Protein AF-A0AA36IE72-F1 (afdb_monomer_lite)

Organism: NCBI:txid2562239

Sequence (367 aa):
VCWGNSPAPHDVALADIAALVLSAKPRFISFEACNPGHAHEHEVWKTVKVPADKVLMPGVLDTTTAHVEHHRLVTQRLQAYAMSGDCVMACTDCGFADPKLKDVAYSKMASMAKGAAALAAEPYAVARCKDMALDVALSAASPGEPSTMVLGRLANLREPMIPGSYGYTMNYTTALGKGSALQRRSNVAIFVPLDGPYEFAYGSKGQHKVTLRAGGLIVVPAGVNHSYKSTQENQSRILAILPGRPSGTGDEPEVPFKEATAEDGKGYVLAHDSSCRYLMSSCDGSLEFSWLRLARGKIQELPSSETVAVVLKGVVCCGERLGPLDVVKQPAFLSAAQDSLVLLIKSSLPHDMDFNFDQVQCEKLPA

Secondary structure (DSSP, 8-state):
----SS--S-PPPHHHHHHHHHHSS-SEEEE--SSTTTTTGGGGGGTS---TT-EEEEB-S-SS--PPPPHHHHHHHHHHHHTT-S-B--B-SS----GGGHHHHHHHHHHHHHHHHHHHTS--EEEEGGG------EETTEEEEEEEEEES--SSS---SB-S-SSEEEEEEEEES-BPPSB--SS-EEEEE-SS-EEEEESTTS-EEEEEPTT-EEEE-TT--EEEEESSSSEEEEEEEEES----SS-----------TT----EEE---SSEEEEEE-SS-EEEEEEEEE-TT-EEE--TTTEEEEEEES-EESSSEE-TTEEEES-SEEEESSSEEEEEEEE-PPTT-----SS-EEEEEE-

pLDDT: mean 77.08, std 16.52, range [29.47, 96.0]

Structure (mmCIF, N/CA/C/O backbone):
data_AF-A0AA36IE72-F1
#
_entry.id   AF-A0AA36IE72-F1
#
loop_
_atom_site.group_PDB
_atom_site.id
_atom_site.type_symbol
_atom_site.label_atom_id
_atom_site.label_alt_id
_atom_site.label_comp_id
_atom_site.label_asym_id
_atom_site.label_entity_id
_atom_site.label_seq_id
_atom_site.pdbx_PDB_ins_code
_atom_site.Cartn_x
_atom_site.Cartn_y
_atom_site.Cartn_z
_atom_site.occupancy
_atom_site.B_iso_or_equiv
_atom_site.auth_seq_id
_atom_site.auth_comp_id
_atom_site.auth_asym_id
_atom_site.auth_atom_id
_atom_site.pdbx_PDB_model_num
ATOM 1 N N . VAL A 1 1 ? 14.260 -2.076 -30.200 1.00 90.62 1 VAL A N 1
ATOM 2 C CA . VAL A 1 1 ? 13.777 -1.234 -31.309 1.00 90.62 1 VAL A CA 1
ATOM 3 C C . VAL A 1 1 ? 14.049 0.197 -30.920 1.00 90.62 1 VAL A C 1
ATOM 5 O O . VAL A 1 1 ? 13.574 0.622 -29.886 1.00 90.62 1 VAL A O 1
ATOM 8 N N . CYS A 1 2 ? 14.879 0.891 -31.674 1.00 89.19 2 CYS A N 1
ATOM 9 C CA . CYS A 1 2 ? 15.159 2.306 -31.455 1.00 89.19 2 CYS A CA 1
ATOM 10 C C . CYS A 1 2 ? 15.299 2.957 -32.825 1.00 89.19 2 CYS A C 1
ATOM 12 O O . CYS A 1 2 ? 15.504 2.242 -33.818 1.00 89.19 2 CYS A O 1
ATOM 14 N N . TRP A 1 3 ? 15.213 4.276 -32.870 1.00 88.38 3 TRP A N 1
ATOM 15 C CA . TRP A 1 3 ? 15.292 5.056 -34.103 1.00 88.38 3 TRP A CA 1
ATOM 16 C C . TRP A 1 3 ? 16.627 5.798 -34.249 1.00 88.38 3 TRP A C 1
ATOM 18 O O . TRP A 1 3 ? 16.858 6.542 -35.199 1.00 88.38 3 TRP A O 1
ATOM 28 N N . GLY A 1 4 ? 17.584 5.452 -33.385 1.00 82.19 4 GLY A N 1
ATOM 29 C CA . GLY A 1 4 ? 18.981 5.856 -33.480 1.00 82.19 4 GLY A CA 1
ATOM 30 C C . GLY A 1 4 ? 19.340 6.996 -32.532 1.00 82.19 4 GLY A C 1
ATOM 31 O O . GLY A 1 4 ? 18.543 7.454 -31.732 1.00 82.19 4 GLY A O 1
ATOM 32 N N . ASN A 1 5 ? 20.597 7.439 -32.600 1.00 76.12 5 ASN A N 1
ATOM 33 C CA . ASN A 1 5 ? 21.140 8.492 -31.729 1.00 76.12 5 ASN A CA 1
ATOM 34 C C . ASN A 1 5 ? 21.165 9.870 -32.404 1.00 76.12 5 ASN A C 1
ATOM 36 O O . ASN A 1 5 ? 22.043 10.689 -32.135 1.00 76.12 5 ASN A O 1
ATOM 40 N N . SER A 1 6 ? 20.246 10.110 -33.333 1.00 72.31 6 SER A N 1
ATOM 41 C CA . SER A 1 6 ? 20.119 11.384 -34.031 1.00 72.31 6 SER A CA 1
ATOM 42 C C . SER A 1 6 ? 18.662 11.829 -33.963 1.00 72.31 6 SER A C 1
ATOM 44 O O . SER A 1 6 ? 17.797 10.986 -34.180 1.00 72.31 6 SER A O 1
ATOM 46 N N . PRO A 1 7 ? 18.375 13.115 -33.688 1.00 65.19 7 PRO A N 1
ATOM 47 C CA . PRO A 1 7 ? 17.020 13.651 -33.738 1.00 65.19 7 PRO A CA 1
ATOM 48 C C . PRO A 1 7 ? 16.577 13.751 -35.205 1.00 65.19 7 PRO A C 1
ATOM 50 O O . PRO A 1 7 ? 16.634 14.816 -35.822 1.00 65.19 7 PRO A O 1
ATOM 53 N N . ALA A 1 8 ? 16.216 12.614 -35.792 1.00 63.25 8 ALA A N 1
ATOM 54 C CA . ALA A 1 8 ? 15.745 12.501 -37.161 1.00 63.25 8 ALA A CA 1
ATOM 55 C C . ALA A 1 8 ? 14.222 12.282 -37.158 1.00 63.25 8 ALA A C 1
ATOM 57 O O . ALA A 1 8 ? 13.721 11.532 -36.333 1.00 63.25 8 ALA A O 1
ATOM 58 N N . PRO A 1 9 ? 13.458 12.893 -38.077 1.00 62.91 9 PRO A N 1
ATOM 59 C CA . PRO A 1 9 ? 11.992 12.848 -38.070 1.00 62.91 9 PRO A CA 1
ATOM 60 C C . PRO A 1 9 ? 11.431 11.558 -38.700 1.00 62.91 9 PRO A C 1
ATOM 62 O O . PRO A 1 9 ? 10.423 11.599 -39.406 1.00 62.91 9 PRO A O 1
ATOM 65 N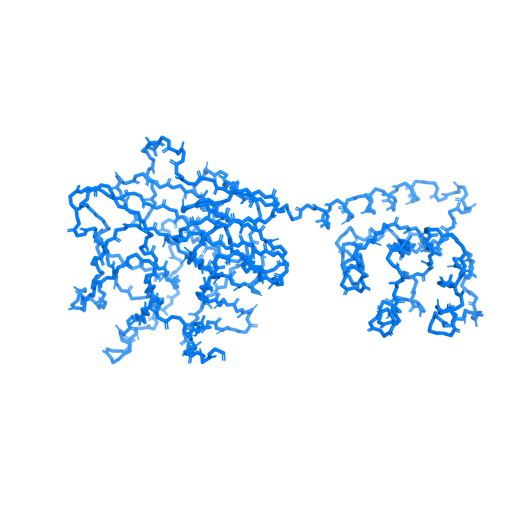 N . HIS A 1 10 ? 12.119 10.426 -38.546 1.00 71.19 10 HIS A N 1
ATOM 66 C CA . HIS A 1 10 ? 11.820 9.182 -39.270 1.00 71.19 10 HIS A CA 1
ATOM 67 C C . HIS A 1 10 ? 11.350 8.053 -38.355 1.00 71.19 10 HIS A C 1
ATOM 69 O O . HIS A 1 10 ? 11.420 6.879 -38.730 1.00 71.19 10 HIS A O 1
ATOM 75 N N . ASP A 1 11 ? 10.870 8.410 -37.170 1.00 84.19 11 ASP A N 1
ATOM 76 C CA . ASP A 1 11 ? 10.454 7.430 -36.192 1.00 84.19 11 ASP A CA 1
ATOM 77 C C . ASP A 1 11 ? 9.119 6.792 -36.592 1.00 84.19 11 ASP A C 1
ATOM 79 O O . ASP A 1 11 ? 8.235 7.424 -37.176 1.00 84.19 11 ASP A O 1
ATOM 83 N N . VAL A 1 12 ? 8.986 5.502 -36.305 1.00 89.25 12 VAL A N 1
ATOM 84 C CA . VAL A 1 12 ? 7.775 4.723 -36.582 1.00 89.25 12 VAL A CA 1
ATOM 85 C C . VAL A 1 12 ? 7.006 4.602 -35.281 1.00 89.25 12 VAL A C 1
ATOM 87 O O . VAL A 1 12 ? 7.589 4.196 -34.282 1.00 89.25 12 VAL A O 1
ATOM 90 N N . ALA A 1 13 ? 5.706 4.891 -35.291 1.00 90.81 13 ALA A N 1
ATOM 91 C CA . ALA A 1 13 ? 4.891 4.742 -34.093 1.00 90.81 13 ALA A CA 1
ATOM 92 C C . ALA A 1 13 ? 4.925 3.290 -33.588 1.00 90.81 13 ALA A C 1
ATOM 94 O O . ALA A 1 13 ? 4.729 2.335 -34.349 1.00 90.81 13 ALA A O 1
ATOM 95 N N . LEU A 1 14 ? 5.129 3.102 -32.286 1.00 92.06 14 LEU A N 1
ATOM 96 C CA . LEU A 1 14 ? 5.173 1.785 -31.654 1.00 92.06 14 LEU A CA 1
ATOM 97 C C . LEU A 1 14 ? 3.862 1.023 -31.845 1.00 92.06 14 LEU A C 1
ATOM 99 O O . LEU A 1 14 ? 3.892 -0.195 -32.006 1.00 92.06 14 LEU A O 1
ATOM 103 N N . ALA A 1 15 ? 2.727 1.728 -31.895 1.00 93.19 15 ALA A N 1
ATOM 104 C CA . ALA A 1 15 ? 1.415 1.148 -32.180 1.00 93.19 15 ALA A CA 1
ATOM 105 C C . ALA A 1 15 ? 1.389 0.341 -33.490 1.00 93.19 15 ALA A C 1
ATOM 107 O O . ALA A 1 15 ? 0.767 -0.721 -33.540 1.00 93.19 15 ALA A O 1
ATOM 108 N N . ASP A 1 16 ? 2.122 0.792 -34.510 1.00 94.00 16 ASP A N 1
ATOM 109 C CA . ASP A 1 16 ? 2.134 0.165 -35.833 1.00 94.00 16 ASP A CA 1
ATOM 110 C C . ASP A 1 16 ? 2.966 -1.125 -35.860 1.00 94.00 16 ASP A C 1
ATOM 112 O O . ASP A 1 16 ? 2.738 -2.009 -36.688 1.00 94.00 16 ASP A O 1
ATOM 116 N N . ILE A 1 17 ? 3.933 -1.260 -34.945 1.00 94.00 17 ILE A N 1
ATOM 117 C CA . ILE A 1 17 ? 4.906 -2.363 -34.947 1.00 94.00 17 ILE A CA 1
ATOM 118 C C . ILE A 1 17 ? 4.824 -3.273 -33.716 1.00 94.00 17 ILE A C 1
ATOM 120 O O . ILE A 1 17 ? 5.406 -4.359 -33.739 1.00 94.00 17 ILE A O 1
ATOM 124 N N . ALA A 1 18 ? 4.099 -2.901 -32.657 1.00 92.50 18 ALA A N 1
ATOM 125 C CA . ALA A 1 18 ? 4.095 -3.617 -31.378 1.00 92.50 18 ALA A CA 1
ATOM 126 C C . ALA A 1 18 ? 3.706 -5.097 -31.523 1.00 92.50 18 ALA A C 1
ATOM 128 O O . ALA A 1 18 ? 4.398 -5.975 -31.007 1.00 92.50 18 ALA A O 1
ATOM 129 N N . ALA A 1 19 ? 2.647 -5.397 -32.282 1.00 91.56 19 ALA A N 1
ATOM 130 C CA . ALA A 1 19 ? 2.206 -6.774 -32.514 1.00 91.56 19 ALA A CA 1
ATOM 131 C C . ALA A 1 19 ? 3.267 -7.609 -33.254 1.00 91.56 19 ALA A C 1
ATOM 133 O O . ALA A 1 19 ? 3.524 -8.761 -32.898 1.00 91.56 19 ALA A O 1
ATOM 134 N N . LEU A 1 20 ? 3.925 -7.010 -34.252 1.00 93.88 20 LEU A N 1
ATOM 135 C CA . LEU A 1 20 ? 5.003 -7.657 -34.994 1.00 93.88 20 LEU A CA 1
ATOM 136 C C . LEU A 1 20 ? 6.209 -7.922 -34.085 1.00 93.88 20 LEU A C 1
ATOM 138 O O . LEU A 1 20 ? 6.740 -9.033 -34.080 1.00 93.88 20 LEU A O 1
ATOM 142 N N . VAL A 1 21 ? 6.606 -6.939 -33.275 1.00 93.62 21 VAL A N 1
ATOM 143 C CA . VAL A 1 21 ? 7.715 -7.064 -32.320 1.00 93.62 21 VAL A CA 1
ATOM 144 C C . VAL A 1 21 ? 7.441 -8.174 -31.301 1.00 93.62 21 VAL A C 1
ATOM 146 O O . VAL A 1 21 ? 8.317 -9.001 -31.050 1.00 93.62 21 VAL A O 1
ATOM 149 N N . LEU A 1 22 ? 6.222 -8.255 -30.759 1.00 92.12 22 LEU A N 1
ATOM 150 C CA . LEU A 1 22 ? 5.839 -9.293 -29.795 1.00 92.12 22 LEU A CA 1
ATOM 151 C C . LEU A 1 22 ? 5.781 -10.704 -30.402 1.00 92.12 22 LEU A C 1
ATOM 153 O O . LEU A 1 22 ? 5.969 -11.680 -29.675 1.00 92.12 22 LEU A O 1
ATOM 157 N N . SER A 1 23 ? 5.564 -10.825 -31.717 1.00 93.81 23 SER A N 1
ATOM 158 C CA . SER A 1 23 ? 5.596 -12.116 -32.424 1.00 93.81 23 SER A CA 1
ATOM 159 C C . SER A 1 23 ? 7.005 -12.715 -32.533 1.00 93.81 23 SER A C 1
ATOM 161 O O . SER A 1 23 ? 7.167 -13.909 -32.803 1.00 93.81 23 SER A O 1
ATOM 163 N N . ALA A 1 24 ? 8.042 -11.904 -32.307 1.00 94.38 24 ALA A N 1
ATOM 164 C CA . ALA A 1 24 ? 9.417 -12.359 -32.372 1.00 94.38 24 ALA A CA 1
ATOM 165 C C . ALA A 1 24 ? 9.755 -13.313 -31.210 1.00 94.38 24 ALA A C 1
ATOM 167 O O . ALA A 1 24 ? 9.224 -13.239 -30.101 1.00 94.38 24 ALA A O 1
ATOM 168 N N . LYS A 1 25 ? 10.709 -14.218 -31.450 1.00 95.69 25 LYS A N 1
ATOM 169 C CA . LYS A 1 25 ? 11.179 -15.197 -30.453 1.00 95.69 25 LYS A CA 1
ATOM 170 C C . LYS A 1 25 ? 11.839 -14.615 -29.183 1.00 95.69 25 LYS A C 1
ATOM 172 O O . LYS A 1 25 ? 11.729 -15.281 -28.157 1.00 95.69 25 LYS A O 1
ATOM 177 N N . PRO A 1 26 ? 12.526 -13.451 -29.178 1.00 94.12 26 PRO A N 1
ATOM 178 C CA . PRO A 1 26 ? 13.205 -12.947 -27.983 1.00 94.12 26 PRO A CA 1
ATOM 179 C C . PRO A 1 26 ? 12.277 -12.783 -26.778 1.00 94.12 26 PRO A C 1
ATOM 181 O O . PRO A 1 26 ? 11.137 -12.348 -26.917 1.00 94.12 26 PRO A O 1
ATOM 184 N N . ARG A 1 27 ? 12.785 -13.115 -25.588 1.00 90.88 27 ARG A N 1
ATOM 185 C CA . ARG A 1 27 ? 12.092 -12.879 -24.313 1.00 90.88 27 ARG A CA 1
ATOM 186 C C . ARG A 1 27 ? 12.114 -11.404 -23.920 1.00 90.88 27 ARG A C 1
ATOM 188 O O . ARG A 1 27 ? 11.119 -10.882 -23.446 1.00 90.88 27 ARG A O 1
ATOM 195 N N . PHE A 1 28 ? 13.248 -10.742 -24.112 1.00 93.81 28 PHE A N 1
ATOM 196 C CA . PHE A 1 28 ? 13.461 -9.363 -23.692 1.00 93.81 28 PHE A CA 1
ATOM 197 C C . PHE A 1 28 ? 13.268 -8.421 -24.875 1.00 93.81 28 PHE A C 1
ATOM 199 O O . PHE A 1 28 ? 13.971 -8.538 -25.881 1.00 93.81 28 PHE A O 1
ATOM 206 N N . ILE A 1 29 ? 12.309 -7.507 -24.756 1.00 93.06 29 ILE A N 1
ATOM 207 C CA . ILE A 1 29 ? 11.930 -6.570 -25.811 1.00 93.06 29 ILE A CA 1
ATOM 208 C C . ILE A 1 29 ? 12.335 -5.166 -25.376 1.00 93.06 29 ILE A C 1
ATOM 210 O O . ILE A 1 29 ? 11.592 -4.493 -24.671 1.00 93.06 29 ILE A O 1
ATOM 214 N N . SER A 1 30 ? 13.530 -4.738 -25.784 1.00 93.88 30 SER A N 1
ATOM 215 C CA . SER A 1 30 ? 13.985 -3.354 -25.601 1.00 93.88 30 SER A CA 1
ATOM 216 C C . SER A 1 30 ? 13.364 -2.451 -26.652 1.00 93.88 30 SER A C 1
ATOM 218 O O . SER A 1 30 ? 13.352 -2.811 -27.835 1.00 93.88 30 SER A O 1
ATOM 220 N N . PHE A 1 31 ? 12.846 -1.299 -26.234 1.00 93.38 31 PHE A N 1
ATOM 221 C CA . PHE A 1 31 ? 12.310 -0.290 -27.137 1.00 93.38 31 PHE A CA 1
ATOM 222 C C . PHE A 1 31 ? 12.479 1.124 -26.585 1.00 93.38 31 PHE A C 1
ATOM 224 O O . PHE A 1 31 ? 12.479 1.331 -25.376 1.00 93.38 31 PHE A O 1
ATOM 231 N N . GLU A 1 32 ? 12.627 2.077 -27.490 1.00 92.81 32 GLU A N 1
ATOM 232 C CA . GLU A 1 32 ? 12.735 3.498 -27.189 1.00 92.81 32 GLU A CA 1
ATOM 233 C C . GLU A 1 32 ? 11.380 4.074 -26.746 1.00 92.81 32 GLU A C 1
ATOM 235 O O . GLU A 1 32 ? 10.333 3.731 -27.291 1.00 92.81 32 GLU A O 1
ATOM 240 N N . ALA A 1 33 ? 11.407 4.849 -25.662 1.00 93.38 33 ALA A N 1
ATOM 241 C CA . ALA A 1 33 ? 10.232 5.186 -24.860 1.00 93.38 33 ALA A CA 1
ATOM 242 C C . ALA A 1 33 ? 10.390 6.472 -24.030 1.00 93.38 33 ALA A C 1
ATOM 244 O O . ALA A 1 33 ? 9.465 6.844 -23.303 1.00 93.38 33 ALA A O 1
ATOM 245 N N . CYS A 1 34 ? 11.549 7.131 -24.068 1.00 92.50 34 CYS A N 1
ATOM 246 C CA . CYS A 1 34 ? 11.839 8.291 -23.232 1.00 92.50 34 CYS A CA 1
ATOM 247 C C . CYS A 1 34 ? 11.920 9.601 -24.022 1.00 92.50 34 CYS A C 1
ATOM 249 O O . CYS A 1 34 ? 11.506 10.636 -23.478 1.00 92.50 34 CYS A O 1
ATOM 251 N N . ASN A 1 35 ? 12.406 9.566 -25.266 1.00 87.38 35 ASN A N 1
ATOM 252 C CA . ASN A 1 35 ? 12.466 10.739 -26.134 1.00 87.38 35 ASN A CA 1
ATOM 253 C C . ASN A 1 35 ? 11.070 11.390 -26.334 1.00 87.38 35 ASN A C 1
ATOM 255 O O . ASN A 1 35 ? 10.041 10.721 -26.184 1.00 87.38 35 ASN A O 1
ATOM 259 N N . PRO A 1 36 ? 10.998 12.686 -26.697 1.00 86.00 36 PRO A N 1
ATOM 260 C CA . PRO A 1 36 ? 9.731 13.417 -26.804 1.00 86.00 36 PRO A CA 1
ATOM 261 C C . PRO A 1 36 ? 8.695 12.822 -27.772 1.00 86.00 36 PRO A C 1
ATOM 263 O O . PRO A 1 36 ? 7.499 12.965 -27.526 1.00 86.00 36 PRO A O 1
ATOM 266 N N . GLY A 1 37 ? 9.134 12.165 -28.848 1.00 87.12 37 GLY A N 1
ATOM 267 C CA . GLY A 1 37 ? 8.259 11.497 -29.813 1.00 87.12 37 GLY A CA 1
ATOM 268 C C . GLY A 1 37 ? 7.611 10.232 -29.250 1.00 87.12 37 GLY A C 1
ATOM 269 O O . GLY A 1 37 ? 6.456 9.955 -29.556 1.00 87.12 37 GLY A O 1
ATOM 270 N N . HIS A 1 38 ? 8.300 9.524 -28.352 1.00 90.81 38 HIS A N 1
ATOM 271 C CA . HIS A 1 38 ? 7.897 8.192 -27.883 1.00 90.81 38 HIS A CA 1
ATOM 272 C C . HIS A 1 38 ? 7.482 8.130 -26.402 1.00 90.81 38 HIS A C 1
ATOM 274 O O . HIS A 1 38 ? 6.928 7.130 -25.950 1.00 90.81 38 HIS A O 1
ATOM 280 N N . ALA A 1 39 ? 7.659 9.210 -25.632 1.00 89.62 39 ALA A N 1
ATOM 281 C CA . ALA A 1 39 ? 7.328 9.264 -24.200 1.00 89.62 39 ALA A CA 1
ATOM 282 C C . ALA A 1 39 ? 5.867 8.888 -23.863 1.00 89.62 39 ALA A C 1
ATOM 284 O O . ALA A 1 39 ? 5.568 8.384 -22.775 1.00 89.62 39 ALA A O 1
ATOM 285 N N . HIS A 1 40 ? 4.947 9.127 -24.797 1.00 91.19 40 HIS A N 1
ATOM 286 C CA . HIS A 1 40 ? 3.520 8.845 -24.642 1.00 91.19 40 HIS A CA 1
ATOM 287 C C . HIS A 1 40 ? 3.146 7.383 -24.945 1.00 91.19 40 HIS A C 1
ATOM 289 O O . HIS A 1 40 ? 2.068 6.929 -24.572 1.00 91.19 40 HIS A O 1
ATOM 295 N N . GLU A 1 41 ? 4.029 6.602 -25.566 1.00 92.06 41 GLU A N 1
ATOM 296 C CA . GLU A 1 41 ? 3.674 5.290 -26.124 1.00 92.06 41 GLU A CA 1
ATOM 297 C C . GLU A 1 41 ? 3.518 4.177 -25.082 1.00 92.06 41 GLU A C 1
ATOM 299 O O . GLU A 1 41 ? 3.121 3.058 -25.412 1.00 92.06 41 GLU A O 1
ATOM 304 N N . HIS A 1 42 ? 3.716 4.490 -23.800 1.00 89.69 42 HIS A N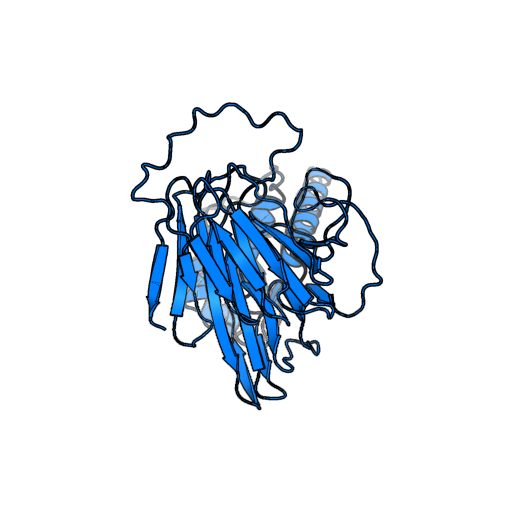 1
ATOM 305 C CA . HIS A 1 42 ? 3.270 3.632 -22.704 1.00 89.69 42 HIS A CA 1
ATOM 306 C C . HIS A 1 42 ? 1.763 3.304 -22.815 1.00 89.69 42 HIS A C 1
ATOM 308 O O . HIS A 1 42 ? 1.323 2.244 -22.377 1.00 89.69 42 HIS A O 1
ATOM 314 N N . GLU A 1 43 ? 0.972 4.172 -23.454 1.00 90.50 43 GLU A N 1
ATOM 315 C CA . GLU A 1 43 ? -0.455 3.960 -23.707 1.00 90.50 43 GLU A CA 1
ATOM 316 C C . GLU A 1 43 ? -0.757 2.834 -24.704 1.00 90.50 43 GLU A C 1
ATOM 318 O O . GLU A 1 43 ? -1.792 2.179 -24.575 1.00 90.50 43 GLU A O 1
ATOM 323 N N . VAL A 1 44 ? 0.145 2.550 -25.651 1.00 90.12 44 VAL A N 1
ATOM 324 C CA . VAL A 1 44 ? -0.028 1.478 -26.651 1.00 90.12 44 VAL A CA 1
ATOM 325 C C . VAL A 1 44 ? -0.237 0.132 -25.953 1.00 90.12 44 VAL A C 1
ATOM 327 O O . VAL A 1 44 ? -1.122 -0.653 -26.309 1.00 90.12 44 VAL A O 1
ATOM 330 N N . TRP A 1 45 ? 0.515 -0.100 -24.881 1.00 85.12 45 TRP A N 1
ATOM 331 C CA . TRP A 1 45 ? 0.501 -1.342 -24.112 1.00 85.12 45 TRP A CA 1
ATOM 332 C C . TRP A 1 45 ? -0.776 -1.552 -23.292 1.00 85.12 45 TRP A C 1
ATOM 334 O O . TRP A 1 45 ? -1.036 -2.671 -22.863 1.00 85.12 45 TRP A O 1
ATOM 344 N N . LYS A 1 46 ? -1.636 -0.533 -23.148 1.00 82.12 46 LYS A N 1
ATOM 345 C CA . LYS A 1 46 ? -2.982 -0.699 -22.567 1.00 82.12 46 LYS A CA 1
ATOM 346 C C . LYS A 1 46 ? -3.907 -1.517 -23.473 1.00 82.12 46 LYS A C 1
ATOM 348 O O . LYS A 1 46 ? -4.882 -2.094 -22.999 1.00 82.12 46 LYS A O 1
ATOM 353 N N . THR A 1 47 ? -3.626 -1.546 -24.776 1.00 83.75 47 THR A N 1
ATOM 354 C CA . THR A 1 47 ? -4.455 -2.230 -25.785 1.00 83.75 47 THR A CA 1
ATOM 355 C C . THR A 1 47 ? -3.769 -3.453 -26.391 1.00 83.75 47 THR A C 1
ATOM 357 O O . THR A 1 47 ? -4.439 -4.377 -26.853 1.00 83.75 47 THR A O 1
ATOM 360 N N . VAL A 1 48 ? -2.435 -3.500 -26.355 1.00 86.62 48 VAL A N 1
ATOM 361 C CA . VAL A 1 48 ? -1.639 -4.607 -26.888 1.00 86.62 48 VAL A CA 1
ATOM 362 C C . VAL A 1 48 ? -1.381 -5.652 -25.802 1.00 86.62 48 VAL A C 1
ATOM 364 O O . VAL A 1 48 ? -0.710 -5.387 -24.809 1.00 86.62 48 VAL A O 1
ATOM 367 N N . LYS A 1 49 ? -1.855 -6.885 -26.015 1.00 85.88 49 LYS A N 1
ATOM 368 C CA . LYS A 1 49 ? -1.624 -7.992 -25.079 1.00 85.88 49 LYS A CA 1
ATOM 369 C C . LYS A 1 49 ? -0.184 -8.502 -25.167 1.00 85.88 49 LYS A C 1
ATOM 371 O O . LYS A 1 49 ? 0.193 -9.149 -26.144 1.00 85.88 49 LYS A O 1
ATOM 376 N N . VAL A 1 50 ? 0.590 -8.272 -24.112 1.00 87.75 50 VAL A N 1
ATOM 377 C CA . VAL A 1 50 ? 1.956 -8.792 -23.970 1.00 87.75 50 VAL A CA 1
ATOM 378 C C . VAL A 1 50 ? 1.906 -10.287 -23.605 1.00 87.75 50 VAL A C 1
ATOM 380 O O . VAL A 1 50 ? 1.229 -10.654 -22.642 1.00 87.75 50 VAL A O 1
ATOM 383 N N . PRO A 1 51 ? 2.576 -11.183 -24.353 1.00 88.31 51 PRO A N 1
ATOM 384 C CA . PRO A 1 51 ? 2.659 -12.595 -23.988 1.00 88.31 51 PRO A CA 1
ATOM 385 C C . PRO A 1 51 ? 3.422 -12.806 -22.671 1.00 88.31 51 PRO A C 1
ATOM 387 O O . PRO A 1 51 ? 4.390 -12.105 -22.389 1.00 88.31 51 PRO A O 1
ATOM 390 N N . ALA A 1 52 ? 3.019 -13.808 -21.884 1.00 86.19 52 ALA A N 1
ATOM 391 C CA . ALA A 1 52 ? 3.571 -14.064 -20.548 1.00 86.19 52 ALA A CA 1
ATOM 392 C C . ALA A 1 52 ? 5.070 -14.432 -20.539 1.00 86.19 52 ALA A C 1
ATOM 394 O O . ALA A 1 52 ? 5.734 -14.316 -19.513 1.00 86.19 52 ALA A O 1
ATOM 395 N N . ASP A 1 53 ? 5.615 -14.889 -21.670 1.00 86.31 53 ASP A N 1
ATOM 396 C CA . ASP A 1 53 ? 7.041 -15.182 -21.829 1.00 86.31 53 ASP A CA 1
ATOM 397 C C . ASP A 1 53 ? 7.882 -13.940 -22.160 1.00 86.31 53 ASP A C 1
ATOM 399 O O . ASP A 1 53 ? 9.107 -14.059 -22.244 1.00 86.31 53 ASP A O 1
ATOM 403 N N . LYS A 1 54 ? 7.265 -12.766 -22.357 1.00 86.94 54 LYS A N 1
ATOM 404 C CA . LYS A 1 54 ? 7.957 -11.518 -22.701 1.00 86.94 54 LYS A CA 1
ATOM 405 C C . LYS A 1 54 ? 8.235 -10.648 -21.479 1.00 86.94 54 LYS A C 1
ATOM 407 O O . LYS A 1 54 ? 7.488 -10.626 -20.509 1.00 86.94 54 LYS A O 1
ATOM 412 N N . VAL A 1 55 ? 9.323 -9.893 -21.566 1.00 89.19 55 VAL A N 1
ATOM 413 C CA . VAL A 1 55 ? 9.718 -8.845 -20.624 1.00 89.19 55 VAL A CA 1
ATOM 414 C C . VAL A 1 55 ? 9.900 -7.562 -21.420 1.00 89.19 55 VAL A C 1
ATOM 416 O O . VAL A 1 55 ? 10.703 -7.526 -22.359 1.00 89.19 55 VAL A O 1
ATOM 419 N N . LEU A 1 56 ? 9.161 -6.518 -21.051 1.00 92.06 56 LEU A N 1
ATOM 420 C CA . LEU A 1 56 ? 9.287 -5.206 -21.676 1.00 92.06 56 LEU A CA 1
ATOM 421 C C . LEU A 1 56 ? 10.492 -4.465 -21.094 1.00 92.06 56 LEU A C 1
ATOM 423 O O . LEU A 1 56 ? 10.682 -4.418 -19.878 1.00 92.06 56 LEU A O 1
ATOM 427 N N . MET A 1 57 ? 11.298 -3.877 -21.972 1.00 94.25 57 MET A N 1
ATOM 428 C CA . MET A 1 57 ? 12.480 -3.097 -21.626 1.00 94.25 57 MET A CA 1
ATOM 429 C C . MET A 1 57 ? 12.375 -1.664 -22.169 1.00 94.25 57 MET A C 1
ATOM 431 O O . MET A 1 57 ? 13.078 -1.328 -23.126 1.00 94.25 57 MET A O 1
ATOM 435 N N . PRO A 1 58 ? 11.486 -0.822 -21.607 1.00 94.69 58 PRO A N 1
ATOM 436 C CA . PRO A 1 58 ? 11.325 0.551 -22.064 1.00 94.69 58 PRO A CA 1
ATOM 437 C C . PRO A 1 58 ? 12.590 1.370 -21.797 1.00 94.69 58 PRO A C 1
ATOM 439 O O . PRO A 1 58 ? 13.190 1.299 -20.716 1.00 94.69 58 PRO A O 1
ATOM 442 N N . GLY A 1 59 ? 12.964 2.183 -22.776 1.00 96.00 59 GLY A N 1
ATOM 443 C CA . GLY A 1 59 ? 13.945 3.239 -22.628 1.00 96.00 59 GLY A CA 1
ATOM 444 C C . GLY A 1 59 ? 13.446 4.316 -21.665 1.00 96.00 59 GLY A C 1
ATOM 445 O O . GLY A 1 59 ? 12.384 4.907 -21.841 1.00 96.00 59 GLY A O 1
ATOM 446 N N . VAL A 1 60 ? 14.198 4.553 -20.592 1.00 95.94 60 VAL A N 1
ATOM 447 C CA . VAL A 1 60 ? 13.885 5.575 -19.573 1.00 95.94 60 VAL A CA 1
ATOM 448 C C . VAL A 1 60 ? 14.924 6.689 -19.509 1.00 95.94 60 VAL A C 1
ATOM 450 O O . VAL A 1 60 ? 14.788 7.612 -18.701 1.00 95.94 60 VAL A O 1
ATOM 453 N N . LEU A 1 61 ? 15.931 6.596 -20.377 1.00 95.25 61 LEU A N 1
ATOM 454 C CA . LEU A 1 61 ? 17.028 7.536 -20.548 1.00 95.25 61 LEU A CA 1
ATOM 455 C C . LEU A 1 61 ? 17.109 7.930 -22.021 1.00 95.25 61 LEU A C 1
ATOM 457 O O . LEU A 1 61 ? 17.293 7.057 -22.872 1.00 95.25 61 LEU A O 1
ATOM 461 N N . ASP A 1 62 ? 17.026 9.230 -22.287 1.00 92.38 62 ASP A N 1
ATOM 462 C CA . ASP A 1 62 ? 17.154 9.798 -23.621 1.00 92.38 62 ASP A CA 1
ATOM 463 C C . ASP A 1 62 ? 18.648 9.869 -23.946 1.00 92.38 62 ASP A C 1
ATOM 465 O O . ASP A 1 62 ? 19.433 10.527 -23.249 1.00 92.38 62 ASP A O 1
ATOM 469 N N . THR A 1 63 ? 19.066 9.140 -24.975 1.00 90.31 63 THR A N 1
ATOM 470 C CA . THR A 1 63 ? 20.468 9.070 -25.402 1.00 90.31 63 THR A CA 1
ATOM 471 C C . THR A 1 63 ? 20.854 10.161 -26.397 1.00 90.31 63 THR A C 1
ATOM 473 O O . THR A 1 63 ? 22.027 10.257 -26.760 1.00 90.31 63 THR A O 1
ATOM 476 N N . THR A 1 64 ? 19.910 11.014 -26.798 1.00 87.25 64 THR A N 1
ATOM 477 C CA . THR A 1 64 ? 20.118 12.146 -27.713 1.00 87.25 64 THR A CA 1
ATOM 478 C C . THR A 1 64 ? 20.401 13.462 -26.982 1.00 87.25 64 THR A C 1
ATOM 480 O O . THR A 1 64 ? 20.816 14.444 -27.601 1.00 87.25 64 THR A O 1
ATOM 483 N N . THR A 1 65 ? 20.235 13.492 -25.655 1.00 86.81 65 THR A N 1
ATOM 484 C CA . THR A 1 65 ? 20.433 14.686 -24.823 1.00 86.81 65 THR A CA 1
ATOM 485 C C . THR A 1 65 ? 21.462 14.482 -23.713 1.00 86.81 65 THR A C 1
ATOM 487 O O . THR A 1 65 ? 21.592 13.407 -23.126 1.00 86.81 65 THR A O 1
ATOM 490 N N . ALA A 1 66 ? 22.177 15.556 -23.366 1.00 88.62 66 ALA A N 1
ATOM 491 C CA . ALA A 1 66 ? 23.125 15.565 -22.252 1.00 88.62 66 ALA A CA 1
ATOM 492 C C . ALA A 1 66 ? 22.454 15.748 -20.875 1.00 88.62 66 ALA A C 1
ATOM 494 O O . ALA A 1 66 ? 23.119 15.628 -19.846 1.00 88.62 66 ALA A O 1
ATOM 495 N N . HIS A 1 67 ? 21.149 16.038 -20.825 1.00 90.25 67 HIS A N 1
ATOM 496 C CA . HIS A 1 67 ? 20.428 16.190 -19.561 1.00 90.25 67 HIS A CA 1
ATOM 497 C C . HIS A 1 67 ? 20.334 14.857 -18.832 1.00 90.25 67 HIS A C 1
ATOM 499 O O . HIS A 1 67 ? 19.861 13.882 -19.401 1.00 90.25 67 HIS A O 1
ATOM 505 N N . VAL A 1 68 ? 20.736 14.817 -17.564 1.00 91.69 68 VAL A N 1
ATOM 506 C CA . VAL A 1 68 ? 20.517 13.644 -16.715 1.00 91.69 68 VAL A CA 1
ATOM 507 C C . VAL A 1 68 ? 19.063 13.646 -16.260 1.00 91.69 68 VAL A C 1
ATOM 509 O O . VAL A 1 68 ? 18.622 14.564 -15.568 1.00 91.69 68 VAL A O 1
ATOM 512 N N . GLU A 1 69 ? 18.314 12.615 -16.635 1.00 92.19 69 GLU A N 1
ATOM 513 C CA . GLU A 1 69 ? 16.939 12.425 -16.193 1.00 92.19 69 GLU A CA 1
ATOM 514 C C . GLU A 1 69 ? 16.905 12.362 -14.671 1.00 92.19 69 GLU A C 1
ATOM 516 O O . GLU A 1 69 ? 17.693 11.652 -14.047 1.00 92.19 69 GLU A O 1
ATOM 521 N N . HIS A 1 70 ? 15.974 13.075 -14.047 1.00 90.50 70 HIS A N 1
ATOM 522 C CA . HIS A 1 70 ? 15.805 12.971 -12.607 1.00 90.50 70 HIS A CA 1
ATOM 523 C C . HIS A 1 70 ? 15.274 11.576 -12.242 1.00 90.50 70 HIS A C 1
ATOM 525 O O . HIS A 1 70 ? 14.330 11.089 -12.860 1.00 90.50 70 HIS A O 1
ATOM 531 N N . HIS A 1 71 ? 15.811 10.944 -11.196 1.00 81.19 71 HIS A N 1
ATOM 532 C CA . HIS A 1 71 ? 15.440 9.570 -10.829 1.00 81.19 71 HIS A CA 1
ATOM 533 C C . HIS A 1 71 ? 13.930 9.383 -10.587 1.00 81.19 71 HIS A C 1
ATOM 535 O O . HIS A 1 71 ? 13.388 8.329 -10.894 1.00 81.19 71 HIS A O 1
ATOM 541 N N . ARG A 1 72 ? 13.228 10.417 -10.089 1.00 70.56 72 ARG A N 1
ATOM 542 C CA . ARG A 1 72 ? 11.755 10.406 -9.956 1.00 70.56 72 ARG A CA 1
ATOM 543 C C . ARG A 1 72 ? 11.040 10.293 -11.306 1.00 70.56 72 ARG A C 1
ATOM 545 O O . ARG A 1 72 ? 10.055 9.573 -11.391 1.00 70.56 72 ARG A O 1
ATOM 552 N N . LEU A 1 73 ? 11.544 10.960 -12.346 1.00 86.12 73 LEU A N 1
ATOM 553 C CA . LEU A 1 73 ? 10.998 10.841 -13.700 1.00 86.12 73 LEU A CA 1
ATOM 554 C C . LEU A 1 73 ? 11.229 9.429 -14.250 1.00 86.12 73 LEU A C 1
ATOM 556 O O . LEU A 1 73 ? 10.336 8.856 -14.867 1.00 86.12 73 LEU A O 1
ATOM 560 N N . VAL A 1 74 ? 12.392 8.831 -13.969 1.00 90.88 74 VAL A N 1
ATOM 561 C CA . VAL A 1 74 ? 12.642 7.424 -14.313 1.00 90.88 74 VAL A CA 1
ATOM 562 C C . VAL A 1 74 ? 11.638 6.499 -13.615 1.00 90.88 74 VAL A C 1
ATOM 564 O O . VAL A 1 74 ? 11.052 5.643 -14.272 1.00 90.88 74 VAL A O 1
ATOM 567 N N . THR A 1 75 ? 11.380 6.692 -12.316 1.00 84.25 75 THR A N 1
ATOM 568 C CA . THR A 1 75 ? 10.359 5.927 -11.576 1.00 84.25 75 THR A CA 1
ATOM 569 C C . THR A 1 75 ? 8.972 6.076 -12.201 1.00 84.25 75 THR A C 1
ATOM 571 O O . THR A 1 75 ? 8.321 5.068 -12.457 1.00 84.25 75 THR A O 1
ATOM 574 N N . 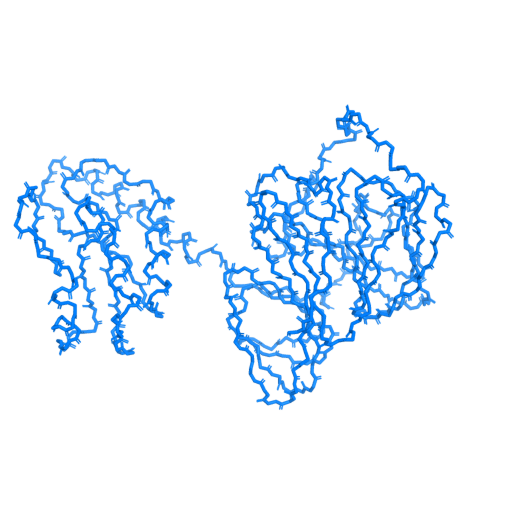GLN A 1 76 ? 8.543 7.306 -12.506 1.00 82.88 76 GLN A N 1
ATOM 575 C CA . GLN A 1 76 ? 7.248 7.583 -13.144 1.00 82.88 76 GLN A CA 1
ATOM 576 C C . GLN A 1 76 ? 7.108 6.867 -14.493 1.00 82.88 76 GLN A C 1
ATOM 578 O O . GLN A 1 76 ? 6.082 6.242 -14.761 1.00 82.88 76 GLN A O 1
ATOM 583 N N . ARG A 1 77 ? 8.156 6.901 -15.326 1.00 90.56 77 ARG A N 1
ATOM 584 C CA . ARG A 1 77 ? 8.183 6.195 -16.614 1.00 90.56 77 ARG A CA 1
ATOM 585 C C . ARG A 1 77 ? 8.061 4.687 -16.428 1.00 90.56 77 ARG A C 1
ATOM 587 O O . ARG A 1 77 ? 7.208 4.068 -17.051 1.00 90.56 77 ARG A O 1
ATOM 594 N N . LEU A 1 78 ? 8.863 4.093 -15.545 1.00 89.06 78 LEU A N 1
ATOM 595 C CA . LEU A 1 78 ? 8.793 2.652 -15.285 1.00 89.06 78 LEU A CA 1
ATOM 596 C C . LEU A 1 78 ? 7.429 2.232 -14.719 1.00 89.06 78 LEU A C 1
ATOM 598 O O . LEU A 1 78 ? 6.918 1.185 -15.104 1.00 89.06 78 LEU A O 1
ATOM 602 N N . GLN A 1 79 ? 6.814 3.054 -13.864 1.00 83.56 79 GLN A N 1
ATOM 603 C CA . GLN A 1 79 ? 5.472 2.815 -13.331 1.00 83.56 79 GLN A CA 1
ATOM 604 C C . GLN A 1 79 ? 4.411 2.803 -14.441 1.00 83.56 79 GLN A C 1
ATOM 606 O O . GLN A 1 79 ? 3.552 1.923 -14.449 1.00 83.56 79 GLN A O 1
ATOM 611 N N . ALA A 1 80 ? 4.498 3.717 -15.413 1.00 83.19 80 ALA A N 1
ATOM 612 C CA . ALA A 1 80 ? 3.593 3.747 -16.563 1.00 83.19 80 ALA A CA 1
ATOM 613 C C . ALA A 1 80 ? 3.630 2.438 -17.377 1.00 83.19 80 ALA A C 1
ATOM 615 O O . ALA A 1 80 ? 2.587 1.932 -17.796 1.00 83.19 80 ALA A O 1
ATOM 616 N N . TYR A 1 81 ? 4.816 1.844 -17.535 1.00 85.50 81 TYR A N 1
ATOM 617 C CA . TYR A 1 81 ? 4.980 0.547 -18.196 1.00 85.50 81 TYR A CA 1
ATOM 618 C C . TYR A 1 81 ? 4.583 -0.639 -17.311 1.00 85.50 81 TYR A C 1
ATOM 620 O O . TYR A 1 81 ? 3.998 -1.594 -17.816 1.00 85.50 81 TYR A O 1
ATOM 628 N N . ALA A 1 82 ? 4.848 -0.582 -16.003 1.00 79.12 82 ALA A N 1
ATOM 629 C CA . ALA A 1 82 ? 4.480 -1.642 -15.059 1.00 79.12 82 ALA A CA 1
ATOM 630 C C . ALA A 1 82 ? 2.958 -1.809 -14.931 1.00 79.12 82 ALA A C 1
ATOM 632 O O . ALA A 1 82 ? 2.469 -2.915 -14.738 1.00 79.12 82 ALA A O 1
ATOM 633 N N . MET A 1 83 ? 2.186 -0.734 -15.115 1.00 64.19 83 MET A N 1
ATOM 634 C CA . MET A 1 83 ? 0.720 -0.815 -15.191 1.00 64.19 83 MET A CA 1
ATOM 635 C C . MET A 1 83 ? 0.208 -1.532 -16.451 1.00 64.19 83 MET A C 1
ATOM 637 O O . MET A 1 83 ? -0.967 -1.882 -16.516 1.00 64.19 83 MET A O 1
ATOM 641 N N . SER A 1 84 ? 1.071 -1.740 -17.448 1.00 60.59 84 SER A N 1
ATOM 642 C CA . SER A 1 84 ? 0.716 -2.335 -18.739 1.00 60.59 84 SER A CA 1
ATOM 643 C C . SER A 1 84 ? 1.253 -3.766 -18.918 1.00 60.59 84 SER A C 1
ATOM 645 O O . SER A 1 84 ? 1.050 -4.368 -19.972 1.00 60.59 84 SER A O 1
ATOM 647 N N . GLY A 1 85 ? 1.933 -4.335 -17.911 1.00 58.88 85 GLY A N 1
ATOM 648 C CA . GLY A 1 85 ? 2.407 -5.723 -17.928 1.00 58.88 85 GLY A CA 1
ATOM 649 C C . GLY A 1 85 ? 3.188 -6.141 -16.676 1.00 58.88 85 GLY A C 1
ATOM 650 O O . GLY A 1 85 ? 3.802 -5.318 -16.005 1.00 58.88 85 GLY A O 1
ATOM 651 N N . ASP A 1 86 ? 3.220 -7.448 -16.400 1.00 59.28 86 ASP A N 1
ATOM 652 C CA . ASP A 1 86 ? 3.725 -8.015 -15.135 1.00 59.28 86 ASP A CA 1
ATOM 653 C C . ASP A 1 86 ? 5.261 -8.014 -14.986 1.00 59.28 86 ASP A C 1
ATOM 655 O O . ASP A 1 86 ? 5.789 -8.316 -13.916 1.00 59.28 86 ASP A O 1
ATOM 659 N N . CYS A 1 87 ? 6.014 -7.727 -16.054 1.00 68.25 87 CYS A N 1
ATOM 660 C CA . CYS A 1 87 ? 7.478 -7.825 -16.071 1.00 68.25 87 CYS A CA 1
ATOM 661 C C . CYS A 1 87 ? 8.112 -6.689 -16.888 1.00 68.25 87 CYS A C 1
ATOM 663 O O . CYS A 1 87 ? 8.209 -6.771 -18.116 1.00 68.25 87 CYS A O 1
ATOM 665 N N . VAL A 1 88 ? 8.599 -5.657 -16.192 1.00 85.62 88 VAL A N 1
ATOM 666 C CA . VAL A 1 88 ? 9.301 -4.503 -16.780 1.00 85.62 88 VAL A CA 1
ATOM 667 C C . VAL A 1 88 ? 10.740 -4.441 -16.275 1.00 85.62 88 VAL A C 1
ATOM 669 O O . VAL A 1 88 ? 11.003 -4.623 -15.087 1.00 85.62 88 VAL A O 1
ATOM 672 N N . MET A 1 89 ? 11.681 -4.160 -17.174 1.00 89.62 89 MET A N 1
ATOM 673 C CA . MET A 1 89 ? 13.096 -3.953 -16.862 1.00 89.62 89 MET A CA 1
ATOM 674 C C . MET A 1 89 ? 13.565 -2.625 -17.459 1.00 89.62 89 MET A C 1
ATOM 676 O O . MET A 1 89 ? 13.408 -2.388 -18.647 1.00 89.62 89 MET A O 1
ATOM 680 N N . ALA A 1 90 ? 14.154 -1.745 -16.652 1.00 93.38 90 ALA A N 1
ATOM 681 C CA . ALA A 1 90 ? 14.629 -0.453 -17.144 1.00 93.38 90 ALA A CA 1
ATOM 682 C C . ALA A 1 90 ? 15.705 -0.606 -18.236 1.00 93.38 90 ALA A C 1
ATOM 684 O O . ALA A 1 90 ? 16.605 -1.440 -18.110 1.00 93.38 90 ALA A O 1
ATOM 685 N N . CYS A 1 91 ? 15.628 0.216 -19.285 1.00 94.50 91 CYS A N 1
ATOM 686 C CA . CYS A 1 91 ? 16.603 0.259 -20.373 1.00 94.50 91 CYS A CA 1
ATOM 687 C C . CYS A 1 91 ? 16.913 1.707 -20.797 1.00 94.50 91 CYS A C 1
ATOM 689 O O . CYS A 1 91 ? 16.301 2.661 -20.320 1.00 94.50 91 CYS A O 1
ATOM 691 N N . THR A 1 92 ? 17.879 1.885 -21.691 1.00 95.06 92 THR A N 1
ATOM 692 C CA . THR A 1 92 ? 18.137 3.148 -22.400 1.00 95.06 92 THR A CA 1
ATOM 693 C C . THR A 1 92 ? 17.365 3.164 -23.721 1.00 95.06 92 THR A C 1
ATOM 695 O O . THR A 1 92 ? 17.081 2.095 -24.260 1.00 95.06 92 THR A O 1
ATOM 698 N N . ASP A 1 93 ? 17.038 4.348 -24.257 1.00 92.94 93 ASP A N 1
ATOM 699 C CA . ASP A 1 93 ? 16.400 4.447 -25.584 1.00 92.94 93 ASP A CA 1
ATOM 700 C C . ASP A 1 93 ? 17.286 3.817 -26.673 1.00 92.94 93 ASP A C 1
ATOM 702 O O . ASP A 1 93 ? 16.824 3.020 -27.486 1.00 92.94 93 ASP A O 1
ATOM 706 N N . CYS A 1 94 ? 18.591 4.098 -26.633 1.00 91.75 94 CYS A N 1
ATOM 707 C CA . CYS A 1 94 ? 19.588 3.501 -27.517 1.00 91.75 94 CYS A CA 1
ATOM 708 C C . CYS A 1 94 ? 20.937 3.333 -26.783 1.00 91.75 94 CYS A C 1
ATOM 710 O O . CYS A 1 94 ? 21.001 3.332 -25.552 1.00 91.75 94 CYS A O 1
ATOM 712 N N . GLY A 1 95 ? 22.037 3.126 -27.508 1.00 90.25 95 GLY A N 1
ATOM 713 C CA . GLY A 1 95 ? 23.384 3.054 -26.936 1.00 90.25 95 GLY A CA 1
ATOM 714 C C . GLY A 1 95 ? 24.018 4.435 -26.759 1.00 90.25 95 GLY A C 1
ATOM 715 O O . GLY A 1 95 ? 23.857 5.303 -27.608 1.00 90.25 95 GLY A O 1
ATOM 716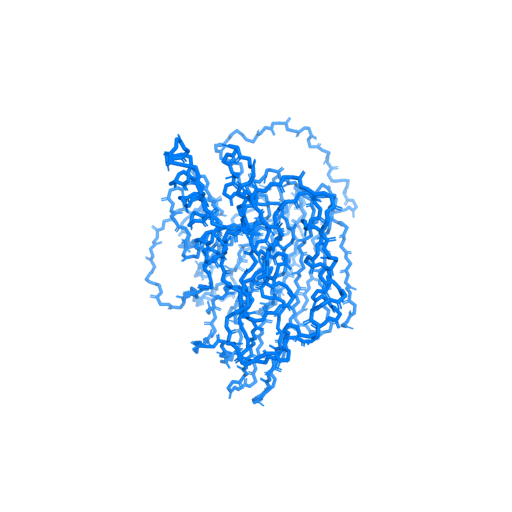 N N . PHE A 1 96 ? 24.818 4.639 -25.712 1.00 88.75 96 PHE A N 1
ATOM 717 C CA . PHE A 1 96 ? 25.654 5.839 -25.604 1.00 88.75 96 PHE A CA 1
ATOM 718 C C . PHE A 1 96 ? 26.844 5.734 -26.566 1.00 88.75 96 PHE A C 1
ATOM 720 O O . PHE A 1 96 ? 27.731 4.907 -26.364 1.00 88.75 96 PHE A O 1
ATOM 727 N N . ALA A 1 97 ? 26.851 6.548 -27.624 1.00 76.25 97 ALA A N 1
ATOM 728 C CA . ALA A 1 97 ? 27.866 6.471 -28.677 1.00 76.25 97 ALA A CA 1
ATOM 729 C C . ALA A 1 97 ? 28.984 7.523 -28.556 1.00 76.25 97 ALA A C 1
ATOM 731 O O . ALA A 1 97 ? 30.068 7.292 -29.084 1.00 76.25 97 ALA A O 1
ATOM 732 N N . ASP A 1 98 ? 28.752 8.655 -27.877 1.00 76.62 98 ASP A N 1
ATOM 733 C CA . ASP A 1 98 ? 29.738 9.741 -27.769 1.00 76.62 98 ASP A CA 1
ATOM 734 C C . ASP A 1 98 ? 30.683 9.536 -26.564 1.00 76.62 98 ASP A C 1
ATOM 736 O O . ASP A 1 98 ? 30.250 9.670 -25.412 1.00 76.62 98 ASP A O 1
ATOM 740 N N . PRO A 1 99 ? 31.989 9.276 -26.785 1.00 68.94 99 PRO A N 1
ATOM 741 C CA . PRO A 1 99 ? 32.960 9.109 -25.705 1.00 68.94 99 PRO A CA 1
ATOM 742 C C . PRO A 1 99 ? 33.111 10.351 -24.816 1.00 68.94 99 PRO A C 1
ATOM 744 O O . PRO A 1 99 ? 33.504 10.223 -23.655 1.00 68.94 99 PRO A O 1
ATOM 747 N N . LYS A 1 100 ? 32.799 11.551 -25.328 1.00 75.75 100 LYS A N 1
ATOM 748 C CA . LYS A 1 100 ? 32.870 12.811 -24.568 1.00 75.75 100 LYS A CA 1
ATOM 749 C C . LYS A 1 100 ? 31.771 12.923 -23.514 1.00 75.75 100 LYS A C 1
ATOM 751 O O . LYS A 1 100 ? 31.905 13.712 -22.585 1.00 75.75 100 LYS A O 1
ATOM 756 N N . LEU A 1 101 ? 30.711 12.122 -23.628 1.00 83.19 101 LEU A N 1
ATOM 757 C CA . LEU A 1 101 ? 29.581 12.101 -22.699 1.00 83.19 101 LEU A CA 1
ATOM 758 C C . LEU A 1 101 ? 29.661 10.943 -21.698 1.00 83.19 101 LEU A C 1
ATOM 760 O O . LEU A 1 101 ? 28.664 10.623 -21.057 1.00 83.19 101 LEU A O 1
ATOM 764 N N . LYS A 1 102 ? 30.836 10.323 -21.518 1.00 88.00 102 LYS A N 1
ATOM 765 C CA . LYS A 1 102 ? 31.032 9.191 -20.598 1.00 88.00 102 LYS A CA 1
ATOM 766 C C . LYS A 1 102 ? 30.490 9.469 -19.192 1.00 88.00 102 LYS A C 1
ATOM 768 O O . LYS A 1 102 ? 29.713 8.671 -18.674 1.00 88.00 102 LYS A O 1
ATOM 773 N N . ASP A 1 103 ? 30.855 10.597 -18.588 1.00 90.38 103 ASP A N 1
ATOM 774 C CA . ASP A 1 103 ? 30.426 10.923 -17.220 1.00 90.38 103 ASP A CA 1
ATOM 775 C C . ASP A 1 103 ? 28.917 11.196 -17.144 1.00 90.38 103 ASP A C 1
ATOM 777 O O . ASP A 1 103 ? 28.252 10.815 -16.177 1.00 90.38 103 ASP A O 1
ATOM 781 N N . VAL A 1 104 ? 28.345 11.770 -18.208 1.00 91.44 104 VAL A N 1
ATOM 782 C CA . VAL A 1 104 ? 26.895 11.959 -18.350 1.00 91.44 104 VAL A CA 1
ATOM 783 C C . VAL A 1 104 ? 26.192 10.608 -18.469 1.00 91.44 104 VAL A C 1
ATOM 785 O O . VAL A 1 104 ? 25.190 10.389 -17.793 1.00 91.44 104 VAL A O 1
ATOM 788 N N . ALA A 1 105 ? 26.734 9.670 -19.249 1.00 91.75 105 ALA A N 1
ATOM 789 C CA . ALA A 1 105 ? 26.195 8.320 -19.391 1.00 91.75 105 ALA A CA 1
ATOM 790 C C . ALA A 1 105 ? 26.180 7.575 -18.046 1.00 91.75 105 ALA A C 1
ATOM 792 O O . ALA A 1 105 ? 25.153 7.008 -17.673 1.00 91.75 105 ALA A O 1
ATOM 793 N N . TYR A 1 106 ? 27.267 7.629 -17.265 1.00 92.81 106 TYR A N 1
ATOM 794 C CA . TYR A 1 106 ? 27.277 7.063 -15.908 1.00 92.81 106 TYR A CA 1
ATOM 795 C C . TYR A 1 106 ? 26.289 7.758 -14.971 1.00 92.81 106 TYR A C 1
ATOM 797 O O . TYR A 1 106 ? 25.597 7.076 -14.217 1.00 92.81 106 TYR A O 1
ATOM 805 N N . SER A 1 107 ? 26.158 9.083 -15.047 1.00 92.94 107 SER A N 1
ATOM 806 C CA . SER A 1 107 ? 25.183 9.829 -14.240 1.00 92.94 107 SER A CA 1
ATOM 807 C C . SER A 1 107 ? 23.740 9.441 -14.585 1.00 92.94 107 SER A C 1
ATOM 809 O O . SER A 1 107 ? 22.924 9.216 -13.689 1.00 92.94 107 SER A O 1
ATOM 811 N N . LYS A 1 108 ? 23.436 9.273 -15.877 1.00 95.44 108 LYS A N 1
ATOM 812 C CA . LYS A 1 108 ? 22.150 8.761 -16.368 1.00 95.44 108 LYS A CA 1
ATOM 813 C C . LYS A 1 108 ? 21.889 7.341 -15.867 1.00 95.44 108 LYS A C 1
ATOM 815 O O . LYS A 1 108 ? 20.837 7.088 -15.288 1.00 95.44 108 LYS A O 1
ATOM 820 N N . MET A 1 109 ? 22.859 6.434 -15.997 1.00 93.94 109 MET A N 1
ATOM 821 C CA . MET A 1 109 ? 22.738 5.058 -15.494 1.00 93.94 109 MET A CA 1
ATOM 822 C C . MET A 1 109 ? 22.542 5.005 -13.973 1.00 93.94 109 MET A C 1
ATOM 824 O O . MET A 1 109 ? 21.714 4.232 -13.495 1.00 93.94 109 MET A O 1
ATOM 828 N N . ALA A 1 110 ? 23.238 5.850 -13.206 1.00 84.06 110 ALA A N 1
ATOM 829 C CA . ALA A 1 110 ? 23.046 5.964 -11.761 1.00 84.06 110 ALA A CA 1
ATOM 830 C C . ALA A 1 110 ? 21.639 6.475 -11.412 1.00 84.06 110 ALA A C 1
ATOM 832 O O . ALA A 1 110 ? 20.993 5.947 -10.505 1.00 84.06 110 ALA A O 1
ATOM 833 N N . SER A 1 111 ? 21.133 7.461 -12.158 1.00 85.56 111 SER A N 1
ATOM 834 C CA . SER A 1 111 ? 19.760 7.946 -12.009 1.00 85.56 111 SER A CA 1
ATOM 835 C C . SER A 1 111 ? 18.728 6.867 -12.344 1.00 85.56 111 SER A C 1
ATOM 837 O O . SER A 1 111 ? 17.763 6.691 -11.599 1.00 85.56 111 SER A O 1
ATOM 839 N N . MET A 1 112 ? 18.965 6.078 -13.398 1.00 95.31 112 MET A N 1
ATOM 840 C CA . MET A 1 112 ? 18.122 4.939 -13.757 1.00 95.31 112 MET A CA 1
ATOM 841 C C . MET A 1 112 ? 18.121 3.865 -12.676 1.00 95.31 112 MET A C 1
ATOM 843 O O . MET A 1 112 ? 17.048 3.425 -12.273 1.00 95.31 112 MET A O 1
ATOM 847 N N . ALA A 1 113 ? 19.290 3.487 -12.157 1.00 87.88 113 ALA A N 1
ATOM 848 C CA . ALA A 1 113 ? 19.395 2.536 -11.055 1.00 87.88 113 ALA A CA 1
ATOM 849 C C . ALA A 1 113 ? 18.644 3.040 -9.814 1.00 87.88 113 ALA A C 1
ATOM 851 O O . ALA A 1 113 ? 17.882 2.288 -9.215 1.00 87.88 113 ALA A O 1
ATOM 852 N N . LYS A 1 114 ? 18.781 4.328 -9.470 1.00 75.38 114 LYS A N 1
ATOM 853 C CA . LYS A 1 114 ? 18.048 4.955 -8.360 1.00 75.38 114 LYS A CA 1
ATOM 854 C C . LYS A 1 114 ? 16.535 4.980 -8.602 1.00 75.38 114 LYS A C 1
ATOM 856 O O . LYS A 1 114 ? 15.773 4.726 -7.675 1.00 75.38 114 LYS A O 1
ATOM 861 N N . GLY A 1 115 ? 16.096 5.281 -9.823 1.00 80.69 115 GLY A N 1
ATOM 862 C CA . GLY A 1 115 ? 14.680 5.318 -10.196 1.00 80.69 115 GLY A CA 1
ATOM 863 C C . GLY A 1 115 ? 14.030 3.932 -10.224 1.00 80.69 115 GLY A C 1
ATOM 864 O O . GLY A 1 115 ? 12.925 3.765 -9.711 1.00 80.69 115 GLY A O 1
ATOM 865 N N . ALA A 1 116 ? 14.736 2.932 -10.757 1.00 84.88 116 ALA A N 1
ATOM 866 C CA . ALA A 1 116 ? 14.317 1.532 -10.768 1.00 84.88 116 ALA A CA 1
ATOM 867 C C . ALA A 1 116 ? 14.309 0.933 -9.357 1.00 84.88 116 ALA A C 1
ATOM 869 O O . ALA A 1 116 ? 13.356 0.253 -8.989 1.00 84.88 116 ALA A O 1
ATOM 870 N N . ALA A 1 117 ? 15.323 1.242 -8.542 1.00 77.44 117 ALA A N 1
ATOM 871 C CA . ALA A 1 117 ? 15.337 0.876 -7.133 1.00 77.44 117 ALA A CA 1
ATOM 872 C C . ALA A 1 117 ? 14.152 1.503 -6.398 1.00 77.44 117 ALA A C 1
ATOM 874 O O . ALA A 1 117 ? 13.489 0.793 -5.667 1.00 77.44 117 ALA A O 1
ATOM 875 N N . ALA A 1 118 ? 13.832 2.781 -6.628 1.00 69.25 118 ALA A N 1
ATOM 876 C CA . ALA A 1 118 ? 12.666 3.422 -6.017 1.00 69.25 118 ALA A CA 1
ATOM 877 C C . ALA A 1 118 ? 11.337 2.766 -6.432 1.00 69.25 118 ALA A C 1
ATOM 879 O O . ALA A 1 118 ? 10.473 2.594 -5.581 1.00 69.25 118 ALA A O 1
ATOM 880 N N . LEU A 1 119 ? 11.192 2.338 -7.695 1.00 72.81 119 LEU A N 1
ATOM 881 C CA . LEU A 1 119 ? 10.027 1.554 -8.125 1.00 72.81 119 LEU A CA 1
ATOM 882 C C . LEU A 1 119 ? 9.964 0.194 -7.411 1.00 72.81 119 LEU A C 1
ATOM 884 O O . LEU A 1 119 ? 8.894 -0.240 -7.002 1.00 72.81 119 LEU A O 1
ATOM 888 N N . ALA A 1 120 ? 11.112 -0.464 -7.240 1.00 62.38 120 ALA A N 1
ATOM 889 C CA . ALA A 1 120 ? 11.221 -1.723 -6.507 1.00 62.38 120 ALA A CA 1
ATOM 890 C C . ALA A 1 120 ? 11.148 -1.557 -4.971 1.00 62.38 120 ALA A C 1
ATOM 892 O O . ALA A 1 120 ? 11.020 -2.553 -4.263 1.00 62.38 120 ALA A O 1
ATOM 893 N N . ALA A 1 121 ? 11.254 -0.325 -4.453 1.00 51.06 121 ALA A N 1
ATOM 894 C CA . ALA A 1 121 ? 11.465 -0.004 -3.038 1.00 51.06 121 ALA A CA 1
ATOM 895 C C . ALA A 1 121 ? 10.331 0.804 -2.389 1.00 51.06 121 ALA A C 1
ATOM 897 O O . ALA A 1 121 ? 10.558 1.467 -1.379 1.00 51.06 121 ALA A O 1
ATOM 898 N N . GLU A 1 122 ? 9.098 0.695 -2.872 1.00 55.69 122 GLU A N 1
ATOM 899 C CA . GLU A 1 122 ? 7.966 0.684 -1.940 1.00 55.69 122 GLU A CA 1
ATOM 900 C C . GLU A 1 122 ? 7.801 -0.782 -1.510 1.00 55.69 122 GLU A C 1
ATOM 902 O O . GLU A 1 122 ? 7.142 -1.549 -2.211 1.00 55.69 122 GLU A O 1
ATOM 907 N N . PRO A 1 123 ? 8.495 -1.257 -0.454 1.00 55.56 123 PRO A N 1
ATOM 908 C CA . PRO A 1 123 ? 8.536 -2.681 -0.189 1.00 55.56 123 PRO A CA 1
ATOM 909 C C . PRO A 1 123 ? 7.156 -3.148 0.265 1.00 55.56 123 PRO A C 1
ATOM 911 O O . PRO A 1 123 ? 6.608 -2.654 1.256 1.00 55.56 123 PRO A O 1
ATOM 914 N N . TYR A 1 124 ? 6.648 -4.165 -0.427 1.00 62.69 124 TYR A N 1
ATOM 915 C CA . TYR A 1 124 ? 5.747 -5.131 0.180 1.00 62.69 124 TYR A CA 1
ATOM 916 C C . TYR A 1 124 ? 6.354 -5.558 1.523 1.00 62.69 124 TYR A C 1
ATOM 918 O O . TYR A 1 124 ? 7.496 -6.022 1.585 1.00 62.69 124 TYR A O 1
ATOM 926 N N . ALA A 1 125 ? 5.617 -5.338 2.606 1.00 74.50 125 ALA A N 1
ATOM 927 C CA . ALA A 1 125 ? 6.124 -5.536 3.955 1.00 74.50 125 ALA A CA 1
ATOM 928 C C . ALA A 1 125 ? 5.009 -6.015 4.879 1.00 74.50 125 ALA A C 1
ATOM 930 O O . ALA A 1 125 ? 3.876 -5.529 4.815 1.00 74.50 125 ALA A O 1
ATOM 931 N N . VAL A 1 126 ? 5.360 -6.956 5.753 1.00 81.00 126 VAL A N 1
ATOM 932 C CA . VAL A 1 126 ? 4.470 -7.532 6.759 1.00 81.00 126 VAL A CA 1
ATOM 933 C C . VAL A 1 126 ? 4.965 -7.129 8.145 1.00 81.00 126 VAL A C 1
ATOM 935 O O . VAL A 1 126 ? 6.089 -7.451 8.522 1.00 81.00 126 VAL A O 1
ATOM 938 N N . ALA A 1 127 ? 4.113 -6.474 8.929 1.00 82.56 127 ALA A N 1
ATOM 939 C CA . ALA A 1 127 ? 4.323 -6.269 10.358 1.00 82.56 127 ALA A CA 1
ATOM 940 C C . ALA A 1 127 ? 3.497 -7.282 11.157 1.00 82.56 127 ALA A C 1
ATOM 942 O O . ALA A 1 127 ? 2.286 -7.394 10.971 1.00 82.56 127 ALA A O 1
ATOM 943 N N . ARG A 1 128 ? 4.149 -8.009 12.070 1.00 83.25 128 ARG A N 1
ATOM 944 C CA . ARG A 1 128 ? 3.511 -9.005 12.945 1.00 83.25 128 ARG A CA 1
ATOM 945 C C . ARG A 1 128 ? 3.311 -8.418 14.340 1.00 83.25 128 ARG A C 1
ATOM 947 O O . ARG A 1 128 ? 4.164 -8.552 15.212 1.00 83.25 128 ARG A O 1
ATOM 954 N N . CYS A 1 129 ? 2.181 -7.749 14.567 1.00 68.44 129 CYS A N 1
ATOM 955 C CA . CYS A 1 129 ? 1.934 -7.026 15.825 1.00 68.44 129 CYS A CA 1
ATOM 956 C C . CYS A 1 129 ? 1.703 -7.942 17.046 1.00 68.44 129 CYS A C 1
ATOM 958 O O . CYS A 1 129 ? 1.689 -7.467 18.180 1.00 68.44 129 CYS A O 1
ATOM 960 N N . LYS A 1 130 ? 1.513 -9.251 16.840 1.00 65.62 130 LYS A N 1
ATOM 961 C CA . LYS A 1 130 ? 1.305 -10.246 17.909 1.00 65.62 130 LYS A CA 1
ATOM 962 C C . LYS A 1 130 ? 2.582 -10.671 18.644 1.00 65.62 130 LYS A C 1
ATOM 964 O O . LYS A 1 130 ? 2.470 -11.175 19.755 1.00 65.62 130 LYS A O 1
ATOM 969 N N . ASP A 1 131 ? 3.756 -10.459 18.049 1.00 52.06 131 ASP A N 1
ATOM 970 C CA . ASP A 1 131 ? 5.036 -10.989 18.547 1.00 52.06 131 ASP A CA 1
ATOM 971 C C . ASP A 1 131 ? 5.821 -9.974 19.402 1.00 52.06 131 ASP A C 1
ATOM 973 O O . ASP A 1 131 ? 6.977 -10.201 19.753 1.00 52.06 131 ASP A O 1
ATOM 977 N N . MET A 1 132 ? 5.217 -8.829 19.739 1.00 54.59 132 MET A N 1
ATOM 978 C CA . MET A 1 132 ? 5.933 -7.725 20.376 1.00 54.59 132 MET A CA 1
ATOM 979 C C . MET A 1 132 ? 5.813 -7.750 21.898 1.00 54.59 132 MET A C 1
ATOM 981 O O . MET A 1 132 ? 4.719 -7.689 22.463 1.00 54.59 132 MET A O 1
ATOM 985 N N . ALA A 1 133 ? 6.975 -7.798 22.555 1.00 43.84 133 ALA A N 1
ATOM 986 C CA . ALA A 1 133 ? 7.114 -7.539 23.979 1.00 43.84 133 ALA A CA 1
ATOM 987 C C . ALA A 1 133 ? 6.620 -6.119 24.300 1.00 43.84 133 ALA A C 1
ATOM 989 O O . ALA A 1 133 ? 6.853 -5.190 23.527 1.00 43.84 133 ALA A O 1
ATOM 990 N N . LEU A 1 134 ? 5.928 -5.979 25.435 1.00 43.59 134 LEU A N 1
ATOM 991 C CA . LEU A 1 134 ? 5.494 -4.714 26.029 1.00 43.59 134 LEU A CA 1
ATOM 992 C C . LEU A 1 134 ? 6.688 -3.760 26.203 1.00 43.59 134 LEU A C 1
ATOM 994 O O . LEU A 1 134 ? 7.295 -3.683 27.268 1.00 43.59 134 LEU A O 1
ATOM 998 N N . ASP A 1 135 ? 7.016 -3.011 25.164 1.00 36.72 135 ASP A N 1
ATOM 999 C CA . ASP A 1 135 ? 7.983 -1.933 25.253 1.00 36.72 135 ASP A CA 1
ATOM 1000 C C . ASP A 1 135 ? 7.198 -0.685 25.672 1.00 36.72 135 ASP A C 1
ATOM 1002 O O . ASP A 1 135 ? 6.560 0.001 24.869 1.00 36.72 135 ASP A O 1
ATOM 1006 N N . VAL A 1 136 ? 7.124 -0.480 26.988 1.00 41.25 136 VAL A N 1
ATOM 1007 C CA . VAL A 1 136 ? 6.450 0.657 27.623 1.00 41.25 136 VAL A CA 1
ATOM 1008 C C . VAL A 1 136 ? 7.189 1.931 27.213 1.00 41.25 136 VAL A C 1
ATOM 1010 O O . VAL A 1 136 ? 8.188 2.305 27.821 1.00 41.25 136 VAL A O 1
ATOM 1013 N N . ALA A 1 137 ? 6.714 2.607 26.171 1.00 36.22 137 ALA A N 1
ATOM 1014 C CA . ALA A 1 137 ? 7.218 3.916 25.782 1.00 36.22 137 ALA A CA 1
ATOM 1015 C C . ALA A 1 137 ? 6.054 4.836 25.404 1.00 36.22 137 ALA A C 1
ATOM 1017 O O . ALA A 1 137 ? 5.211 4.509 24.570 1.00 36.22 137 ALA A O 1
ATOM 1018 N N . LEU A 1 138 ? 6.021 5.982 26.084 1.00 34.22 138 LEU A N 1
ATOM 1019 C CA . LEU A 1 138 ? 5.013 7.036 26.018 1.00 34.22 138 LEU A CA 1
ATOM 1020 C C . LEU A 1 138 ? 4.709 7.465 24.573 1.00 34.22 138 LEU A C 1
ATOM 1022 O O . LEU A 1 138 ? 5.511 8.142 23.933 1.00 34.22 138 LEU A O 1
ATOM 1026 N N . SER A 1 139 ? 3.513 7.132 24.088 1.00 34.72 139 SER A N 1
ATOM 1027 C CA . SER A 1 139 ? 2.894 7.811 22.949 1.00 34.72 139 SER A CA 1
ATOM 1028 C C . SER A 1 139 ? 2.162 9.059 23.440 1.00 34.72 139 SER A C 1
ATOM 1030 O O . SER A 1 139 ? 1.466 9.025 24.457 1.00 34.72 139 SER A O 1
ATOM 1032 N N . ALA A 1 140 ? 2.252 10.149 22.675 1.00 39.22 140 ALA A N 1
ATOM 1033 C CA . ALA A 1 140 ? 1.511 11.394 22.899 1.00 39.22 140 ALA A CA 1
ATOM 1034 C C . ALA A 1 140 ? -0.028 11.224 22.867 1.00 39.22 140 ALA A C 1
ATOM 1036 O O . ALA A 1 140 ? -0.758 12.188 23.073 1.00 39.22 140 ALA A O 1
ATOM 1037 N N . ALA A 1 141 ? -0.543 10.020 22.582 1.00 41.44 141 ALA A N 1
ATOM 1038 C CA . ALA A 1 141 ? -1.972 9.725 22.587 1.00 41.44 141 ALA A CA 1
ATOM 1039 C C . ALA A 1 141 ? -2.520 9.242 23.939 1.00 41.44 141 ALA A C 1
ATOM 1041 O O . ALA A 1 141 ? -3.728 9.354 24.150 1.00 41.44 141 ALA A O 1
ATOM 1042 N N . SER A 1 142 ? -1.688 8.690 24.832 1.00 45.12 142 SER A N 1
ATOM 1043 C CA . SER A 1 142 ? -2.089 8.203 26.166 1.00 45.12 142 SER A CA 1
ATOM 1044 C C . SER A 1 142 ? -0.850 7.963 27.041 1.00 45.12 142 SER A C 1
ATOM 1046 O O . SER A 1 142 ? -0.107 7.009 26.793 1.00 45.12 142 SER A O 1
ATOM 1048 N N . PRO A 1 143 ? -0.585 8.797 28.064 1.00 43.97 143 PRO A N 1
ATOM 1049 C CA . PRO A 1 143 ? 0.555 8.592 28.945 1.00 43.97 143 PRO A CA 1
ATOM 1050 C C . PRO A 1 143 ? 0.459 7.250 29.688 1.00 43.97 143 PRO A C 1
ATOM 1052 O O . PRO A 1 143 ? -0.442 7.055 30.499 1.00 43.97 143 PRO A O 1
ATOM 1055 N N . GLY A 1 144 ? 1.395 6.332 29.424 1.00 53.53 144 GLY A N 1
ATOM 1056 C CA . GLY A 1 144 ? 1.556 5.085 30.186 1.00 53.53 144 GLY A CA 1
ATOM 1057 C C . GLY A 1 144 ? 1.083 3.786 29.519 1.00 53.53 144 GLY A C 1
ATOM 1058 O O . GLY A 1 144 ? 1.239 2.736 30.137 1.00 53.53 144 GLY A O 1
ATOM 1059 N N . GLU A 1 145 ? 0.560 3.812 28.287 1.00 61.69 145 GLU A N 1
ATOM 1060 C CA . GLU A 1 145 ? 0.204 2.588 27.542 1.00 61.69 145 GLU A CA 1
ATOM 1061 C C . GLU A 1 145 ? 1.237 2.257 26.442 1.00 61.69 145 GLU A C 1
ATOM 1063 O O . GLU A 1 145 ? 1.606 3.149 25.668 1.00 61.69 145 GLU A O 1
ATOM 1068 N N . PRO A 1 146 ? 1.708 0.993 26.324 1.00 66.19 146 PRO A N 1
ATOM 1069 C CA . PRO A 1 146 ? 2.627 0.584 25.263 1.00 66.19 146 PRO A CA 1
ATOM 1070 C C . PRO A 1 146 ? 2.000 0.821 23.888 1.00 66.19 146 PRO A C 1
ATOM 1072 O O . PRO A 1 146 ? 0.914 0.309 23.590 1.00 66.19 146 PRO A O 1
ATOM 1075 N N . SER A 1 147 ? 2.689 1.591 23.046 1.00 71.50 147 SER A N 1
ATOM 1076 C CA . SER A 1 147 ? 2.264 1.879 21.676 1.00 71.50 147 SER A CA 1
ATOM 1077 C C . SER A 1 147 ? 3.378 1.570 20.682 1.00 71.50 147 SER A C 1
ATOM 1079 O O . SER A 1 147 ? 4.554 1.780 20.966 1.00 71.50 147 SER A O 1
ATOM 1081 N N . THR A 1 148 ? 3.015 1.069 19.505 1.00 76.69 148 THR A N 1
ATOM 1082 C CA . THR A 1 148 ? 3.954 0.731 18.427 1.00 76.69 148 THR A CA 1
ATOM 1083 C C . THR A 1 148 ? 3.546 1.408 17.127 1.00 76.69 148 THR A C 1
ATOM 1085 O O . THR A 1 148 ? 2.387 1.321 16.719 1.00 76.69 148 THR A O 1
ATOM 1088 N N . MET A 1 149 ? 4.519 2.031 16.459 1.00 79.94 149 MET A N 1
ATOM 1089 C CA . MET A 1 149 ? 4.357 2.590 15.120 1.00 79.94 149 MET A CA 1
ATOM 1090 C C . MET A 1 149 ? 4.422 1.482 14.069 1.00 79.94 149 MET A C 1
ATOM 1092 O O . MET A 1 149 ? 5.471 0.870 13.869 1.00 79.94 149 MET A O 1
ATOM 1096 N N . VAL A 1 150 ? 3.318 1.261 13.360 1.00 82.38 150 VAL A N 1
ATOM 1097 C CA . VAL A 1 150 ? 3.256 0.281 12.270 1.00 82.38 150 VAL A CA 1
ATOM 1098 C C . VAL A 1 150 ? 3.666 0.917 10.944 1.00 82.38 150 VAL A C 1
ATOM 1100 O O . VAL A 1 150 ? 4.489 0.349 10.235 1.00 82.38 150 VAL A O 1
ATOM 1103 N N . LEU A 1 151 ? 3.127 2.095 10.621 1.00 82.19 151 LEU A N 1
ATOM 1104 C CA . LEU A 1 151 ? 3.366 2.813 9.363 1.00 82.19 151 LEU A CA 1
ATOM 1105 C C . LEU A 1 151 ? 3.370 4.330 9.612 1.00 82.19 151 LEU A C 1
ATOM 1107 O O . LEU A 1 151 ? 2.566 4.824 10.404 1.00 82.19 151 LEU A O 1
ATOM 1111 N N . GLY A 1 152 ? 4.210 5.074 8.888 1.00 75.44 152 GLY A N 1
ATOM 1112 C CA . GLY A 1 152 ? 4.235 6.540 8.897 1.00 75.44 152 GLY A CA 1
ATOM 1113 C C . GLY A 1 152 ? 5.327 7.140 9.788 1.00 75.44 152 GLY A C 1
ATOM 1114 O O . GLY A 1 152 ? 6.308 6.483 10.127 1.00 75.44 152 GLY A O 1
ATOM 1115 N N . ARG A 1 153 ? 5.189 8.427 10.134 1.00 64.44 153 ARG A N 1
ATOM 1116 C CA . ARG A 1 153 ? 6.158 9.184 10.946 1.00 64.44 153 ARG A CA 1
ATOM 1117 C C . ARG A 1 153 ? 5.444 9.935 12.069 1.00 64.44 153 ARG A C 1
ATOM 1119 O O . ARG A 1 153 ? 4.487 10.650 11.803 1.00 64.44 153 ARG A O 1
ATOM 1126 N N . LEU A 1 154 ? 5.933 9.819 13.303 1.00 57.59 154 LEU A N 1
ATOM 1127 C CA . LEU A 1 154 ? 5.576 10.706 14.418 1.00 57.59 154 LEU A CA 1
ATOM 1128 C C . LEU A 1 154 ? 6.772 11.603 14.729 1.00 57.59 154 LEU A C 1
ATOM 1130 O O . LEU A 1 154 ? 7.915 11.198 14.535 1.00 57.59 154 LEU A O 1
ATOM 1134 N N . ALA A 1 155 ? 6.504 12.795 15.263 1.00 49.00 155 ALA A N 1
ATOM 1135 C CA . ALA A 1 155 ? 7.532 13.756 15.659 1.00 49.00 155 ALA A CA 1
ATOM 1136 C C . ALA A 1 155 ? 8.543 13.209 16.695 1.00 49.00 155 ALA A C 1
ATOM 1138 O O . ALA A 1 155 ? 9.617 13.781 16.847 1.00 49.00 155 ALA A O 1
ATOM 1139 N N . ASN A 1 156 ? 8.245 12.080 17.359 1.00 47.78 156 ASN A N 1
ATOM 1140 C CA . ASN A 1 156 ? 9.112 11.455 18.358 1.00 47.78 156 ASN A CA 1
ATOM 1141 C C . ASN A 1 156 ? 9.607 10.048 17.929 1.00 47.78 156 ASN A C 1
ATOM 1143 O O . ASN A 1 156 ? 8.929 9.041 18.118 1.00 47.78 156 ASN A O 1
ATOM 1147 N N . LEU A 1 157 ? 10.836 10.014 17.402 1.00 51.78 157 LEU A N 1
ATOM 1148 C CA . LEU A 1 157 ? 11.945 9.075 17.689 1.00 51.78 157 LEU A CA 1
ATOM 1149 C C . LEU A 1 157 ? 11.858 7.544 17.437 1.00 51.78 157 LEU A C 1
ATOM 1151 O O . LEU A 1 157 ? 12.863 6.887 17.707 1.00 51.78 157 LEU A O 1
ATOM 1155 N N . ARG A 1 158 ? 10.790 6.930 16.901 1.00 58.28 158 ARG A N 1
ATOM 1156 C CA . ARG A 1 158 ? 10.855 5.508 16.455 1.00 58.28 158 ARG A CA 1
ATOM 1157 C C . ARG A 1 158 ? 10.584 5.331 14.962 1.00 58.28 158 ARG A C 1
ATOM 1159 O O . ARG A 1 158 ? 9.642 5.906 14.421 1.00 58.28 158 ARG A O 1
ATOM 1166 N N . GLU A 1 159 ? 11.411 4.505 14.322 1.00 69.62 159 GLU A N 1
ATOM 1167 C CA . GLU A 1 159 ? 11.210 4.067 12.941 1.00 69.62 159 GLU A CA 1
ATOM 1168 C C . GLU A 1 159 ? 9.953 3.180 12.845 1.00 69.62 159 GLU A C 1
ATOM 1170 O O . GLU A 1 159 ? 9.724 2.349 13.732 1.00 69.62 159 GLU A O 1
ATOM 1175 N N . PRO A 1 160 ? 9.106 3.359 11.815 1.00 77.88 160 PRO A N 1
ATOM 1176 C CA . PRO A 1 160 ? 7.936 2.512 11.618 1.00 77.88 160 PRO A CA 1
ATOM 1177 C C . PRO A 1 160 ? 8.350 1.076 11.277 1.00 77.88 160 PRO A C 1
ATOM 1179 O O . PRO A 1 160 ? 9.332 0.862 10.567 1.00 77.88 160 PRO A O 1
ATOM 1182 N N . MET A 1 161 ? 7.567 0.087 11.722 1.00 80.75 161 MET A N 1
ATOM 1183 C CA . MET A 1 161 ? 7.802 -1.324 11.369 1.00 80.75 161 MET A CA 1
ATOM 1184 C C . MET A 1 161 ? 7.734 -1.574 9.858 1.00 80.75 161 MET A C 1
ATOM 1186 O O . MET A 1 161 ? 8.459 -2.415 9.331 1.00 80.75 161 MET A O 1
ATOM 1190 N N . ILE A 1 162 ? 6.843 -0.860 9.169 1.00 80.44 162 ILE A N 1
ATOM 1191 C CA . ILE A 1 162 ? 6.734 -0.851 7.716 1.00 80.44 162 ILE A CA 1
ATOM 1192 C C . ILE A 1 162 ? 7.220 0.516 7.217 1.00 80.44 162 ILE A C 1
ATOM 1194 O O . ILE A 1 162 ? 6.584 1.530 7.519 1.00 80.44 162 ILE A O 1
ATOM 1198 N N . PRO A 1 163 ? 8.319 0.579 6.443 1.00 72.06 163 PRO A N 1
ATOM 1199 C CA . PRO A 1 163 ? 8.813 1.837 5.905 1.00 72.06 163 PRO A CA 1
ATOM 1200 C C . PRO A 1 163 ? 7.889 2.401 4.812 1.00 72.06 163 PRO A C 1
ATOM 1202 O O . PRO A 1 163 ? 7.160 1.683 4.118 1.00 72.06 163 PRO A O 1
ATOM 1205 N N . GLY A 1 164 ? 7.955 3.720 4.641 1.00 68.75 164 GLY A N 1
ATOM 1206 C CA . GLY A 1 164 ? 7.105 4.484 3.727 1.00 68.75 164 GLY A CA 1
ATOM 1207 C C . GLY A 1 164 ? 5.978 5.228 4.447 1.00 68.75 164 GLY A C 1
ATOM 1208 O O . GLY A 1 164 ? 5.816 5.154 5.665 1.00 68.75 164 GLY A O 1
ATOM 1209 N N . SER A 1 165 ? 5.218 5.993 3.677 1.00 68.62 165 SER A N 1
ATOM 1210 C CA . SER A 1 165 ? 4.075 6.781 4.146 1.00 68.62 165 SER A CA 1
ATOM 1211 C C . SER A 1 165 ? 2.937 6.600 3.151 1.00 68.62 165 SER A C 1
ATOM 1213 O O . SER A 1 165 ? 3.221 6.323 1.998 1.00 68.62 165 SER A O 1
ATOM 1215 N N . TYR A 1 166 ? 1.685 6.767 3.566 1.00 74.38 166 TYR A N 1
ATOM 1216 C CA . TYR A 1 166 ? 0.517 6.881 2.672 1.00 74.38 166 TYR A CA 1
ATOM 1217 C C . TYR A 1 166 ? -0.280 8.145 2.982 1.00 74.38 166 TYR A C 1
ATOM 1219 O O . TYR A 1 166 ? -1.508 8.145 2.960 1.00 74.38 166 TYR A O 1
ATOM 1227 N N . GLY A 1 167 ? 0.421 9.186 3.432 1.00 78.62 167 GLY A N 1
ATOM 1228 C CA . GLY A 1 167 ? -0.209 10.384 3.975 1.00 78.62 167 GLY A CA 1
ATOM 1229 C C . GLY A 1 167 ? -0.864 10.173 5.346 1.00 78.62 167 GLY A C 1
ATOM 1230 O O . GLY A 1 167 ? -1.391 11.117 5.911 1.00 78.62 167 GLY A O 1
ATOM 1231 N N . TYR A 1 168 ? -0.820 8.976 5.935 1.00 83.88 168 TYR A N 1
ATOM 1232 C CA . TYR A 1 168 ? -1.325 8.723 7.286 1.00 83.88 168 TYR A CA 1
ATOM 1233 C C . TYR A 1 168 ? -0.317 7.951 8.137 1.00 83.88 168 TYR A C 1
ATOM 1235 O O . TYR A 1 168 ? 0.568 7.255 7.631 1.00 83.88 168 TYR A O 1
ATOM 1243 N N . THR A 1 169 ? -0.478 8.064 9.452 1.00 83.12 169 THR A N 1
ATOM 1244 C CA . THR A 1 169 ? 0.226 7.248 10.441 1.00 83.12 169 THR A CA 1
ATOM 1245 C C . THR A 1 169 ? -0.696 6.173 10.987 1.00 83.12 169 THR A C 1
ATOM 1247 O O . THR A 1 169 ? -1.901 6.388 11.133 1.00 83.12 169 THR A O 1
ATOM 1250 N N . MET A 1 170 ? -0.129 5.013 11.294 1.00 86.81 170 MET A N 1
ATOM 1251 C CA . MET A 1 170 ? -0.850 3.894 11.875 1.00 86.81 170 MET A CA 1
ATOM 1252 C C . MET A 1 170 ? -0.099 3.383 13.092 1.00 86.81 170 MET A C 1
ATOM 1254 O O . MET A 1 170 ? 1.034 2.909 12.991 1.00 86.81 170 MET A O 1
ATOM 1258 N N . ASN A 1 171 ? -0.756 3.479 14.240 1.00 84.38 171 ASN A N 1
ATOM 1259 C CA . ASN A 1 171 ? -0.205 3.087 15.523 1.00 84.38 171 ASN A CA 1
ATOM 1260 C C . ASN A 1 171 ? -1.120 2.085 16.191 1.00 84.38 171 ASN A C 1
ATOM 1262 O O . ASN A 1 171 ? -2.342 2.197 16.148 1.00 84.38 171 ASN A O 1
ATOM 1266 N N . TYR A 1 172 ? -0.510 1.127 16.854 1.00 82.44 172 TYR A N 1
ATOM 1267 C CA . TYR A 1 172 ? -1.209 0.177 17.685 1.00 82.44 172 TYR A CA 1
ATOM 1268 C C . TYR A 1 172 ? -0.970 0.518 19.150 1.00 82.44 172 TYR A C 1
ATOM 1270 O O . TYR A 1 172 ? 0.173 0.766 19.539 1.00 82.44 172 TYR A O 1
ATOM 1278 N N . THR A 1 173 ? -2.023 0.474 19.960 1.00 81.06 173 THR A N 1
ATOM 1279 C CA . THR A 1 173 ? -1.950 0.683 21.409 1.00 81.06 173 THR A CA 1
ATOM 1280 C C . THR A 1 173 ? -2.575 -0.503 22.132 1.00 81.06 173 THR A C 1
ATOM 1282 O O . THR A 1 173 ? -3.625 -1.019 21.742 1.00 81.06 173 THR A O 1
ATOM 1285 N N . THR A 1 174 ? -1.902 -0.955 23.187 1.00 78.38 174 THR A N 1
ATOM 1286 C CA . THR A 1 174 ? -2.390 -2.018 24.069 1.00 78.38 174 THR A CA 1
ATOM 1287 C C . THR A 1 174 ? -2.914 -1.423 25.367 1.00 78.38 174 THR A C 1
ATOM 1289 O O . THR A 1 174 ? -2.157 -0.768 26.081 1.00 78.38 174 THR A O 1
ATOM 1292 N N . ALA A 1 175 ? -4.162 -1.738 25.715 1.00 71.00 175 ALA A N 1
ATOM 1293 C CA . ALA A 1 175 ? -4.784 -1.315 26.964 1.00 71.00 175 ALA A CA 1
ATOM 1294 C C . ALA A 1 175 ? -5.156 -2.513 27.857 1.00 71.00 175 ALA A C 1
ATOM 1296 O O . ALA A 1 175 ? -5.701 -3.516 27.387 1.00 71.00 175 ALA A O 1
ATOM 1297 N N . LEU A 1 176 ? -4.890 -2.383 29.161 1.00 71.19 176 LEU A N 1
ATOM 1298 C CA . LEU A 1 176 ? -5.254 -3.333 30.225 1.00 71.19 176 LEU A CA 1
ATOM 1299 C C . LEU A 1 176 ? -6.387 -2.731 31.072 1.00 71.19 176 LEU A C 1
ATOM 1301 O O . LEU A 1 176 ? -6.140 -2.192 32.151 1.00 71.19 176 LEU A O 1
ATOM 1305 N N . GLY A 1 177 ? -7.607 -2.683 30.529 1.00 65.94 177 GLY A N 1
ATOM 1306 C CA . GLY A 1 177 ? -8.761 -2.033 31.177 1.00 65.94 177 GLY A CA 1
ATOM 1307 C C . GLY A 1 177 ? -8.671 -0.503 31.317 1.00 65.94 177 GLY A C 1
ATOM 1308 O O . GLY A 1 177 ? -9.576 0.127 31.863 1.00 65.94 177 GLY A O 1
ATOM 1309 N N . LYS A 1 178 ? -7.587 0.109 30.831 1.00 70.25 178 LYS A N 1
ATOM 1310 C CA . LYS A 1 178 ? -7.374 1.559 30.773 1.00 70.25 178 LYS A CA 1
ATOM 1311 C C . LYS A 1 178 ? -7.620 2.076 29.349 1.00 70.25 178 LYS A C 1
ATOM 1313 O O . LYS A 1 178 ? -8.109 1.350 28.479 1.00 70.25 178 LYS A O 1
ATOM 1318 N N . GLY A 1 179 ? -7.413 3.366 29.150 1.00 75.00 179 GLY A N 1
ATOM 1319 C CA . GLY A 1 179 ? -7.433 3.982 27.836 1.00 75.00 179 GLY A CA 1
ATOM 1320 C C . GLY A 1 179 ? -7.084 5.455 27.942 1.00 75.00 179 GLY A C 1
ATOM 1321 O O . GLY A 1 179 ? -6.455 5.884 28.913 1.00 75.00 179 GLY A O 1
ATOM 1322 N N . SER A 1 180 ? -7.493 6.244 26.957 1.00 81.88 180 SER A N 1
ATOM 1323 C CA . SER A 1 180 ? -7.106 7.645 26.896 1.00 81.88 180 SER A CA 1
ATOM 1324 C C . SER A 1 180 ? -7.937 8.527 27.827 1.00 81.88 180 SER A C 1
ATOM 1326 O O . SER A 1 180 ? -9.134 8.318 28.040 1.00 81.88 180 SER A O 1
ATOM 1328 N N . ALA A 1 181 ? -7.318 9.604 28.311 1.00 82.19 181 ALA A N 1
ATOM 1329 C CA . ALA A 1 181 ? -8.065 10.746 28.822 1.00 82.19 181 ALA A CA 1
ATOM 1330 C C . ALA A 1 181 ? -8.871 11.411 27.689 1.00 82.19 181 ALA A C 1
ATOM 1332 O O . ALA A 1 181 ? -8.635 11.155 26.502 1.00 82.19 181 ALA A O 1
ATOM 1333 N N . LEU A 1 182 ? -9.827 12.268 28.062 1.00 81.19 182 LEU A N 1
ATOM 1334 C CA . LEU A 1 182 ? -10.526 13.123 27.106 1.00 81.19 182 LEU A CA 1
ATOM 1335 C C . LEU A 1 182 ? -9.519 14.098 26.488 1.00 81.19 182 LEU A C 1
ATOM 1337 O O . LEU A 1 182 ? -8.879 14.863 27.206 1.00 81.19 182 LEU A O 1
ATOM 1341 N N . GLN A 1 183 ? -9.375 14.046 25.168 1.00 80.06 183 GLN A N 1
ATOM 1342 C CA . GLN A 1 183 ? -8.390 14.817 24.414 1.00 80.06 183 GLN A CA 1
ATOM 1343 C C . GLN A 1 183 ? -9.006 15.417 23.148 1.00 80.06 183 GLN A C 1
ATOM 1345 O O . GLN A 1 183 ? -10.014 14.920 22.641 1.00 80.06 183 GLN A O 1
ATOM 1350 N N . ARG A 1 184 ? -8.372 16.470 22.627 1.00 78.75 184 ARG A N 1
ATOM 1351 C CA . ARG A 1 184 ? -8.738 17.160 21.383 1.00 78.75 184 ARG A CA 1
ATOM 1352 C C . ARG A 1 184 ? -7.581 17.071 20.393 1.00 78.75 184 ARG A C 1
ATOM 1354 O O . ARG A 1 184 ? -6.430 17.058 20.818 1.00 78.75 184 ARG A O 1
ATOM 1361 N N . ARG A 1 185 ? -7.881 16.996 19.095 1.00 71.94 185 ARG A N 1
ATOM 1362 C CA . ARG A 1 185 ? -6.880 17.015 18.016 1.00 71.94 185 ARG A CA 1
ATOM 1363 C C . ARG A 1 185 ? -7.309 17.969 16.909 1.00 71.94 185 ARG A C 1
ATOM 1365 O O . ARG A 1 185 ? -8.504 18.092 16.648 1.00 71.94 185 ARG A O 1
ATOM 1372 N N . SER A 1 186 ? -6.337 18.602 16.268 1.00 68.94 186 SER A N 1
ATOM 1373 C CA . SER A 1 186 ? -6.500 19.466 15.090 1.00 68.94 186 SER A CA 1
ATOM 1374 C C . SER A 1 186 ? -6.825 18.697 13.798 1.00 68.94 186 SER A C 1
ATOM 1376 O O . SER A 1 186 ? -7.472 19.253 12.916 1.00 68.94 186 SER A O 1
ATOM 1378 N N . ASN A 1 187 ? -6.474 17.407 13.731 1.00 73.38 187 ASN A N 1
ATOM 1379 C CA . ASN A 1 187 ? -6.782 16.509 12.611 1.00 73.38 187 ASN A CA 1
ATOM 1380 C C . ASN A 1 187 ? -7.840 15.459 12.985 1.00 73.38 187 ASN A C 1
ATOM 1382 O O . ASN A 1 187 ? -8.088 15.184 14.165 1.00 73.38 187 ASN A O 1
ATOM 1386 N N . VAL A 1 188 ? -8.420 14.822 11.964 1.00 78.75 188 VAL A N 1
ATOM 1387 C CA . VAL A 1 188 ? -9.294 13.650 12.124 1.00 78.75 188 VAL A CA 1
ATOM 1388 C C . VAL A 1 188 ? -8.546 12.499 12.805 1.00 78.75 188 VAL A C 1
ATOM 1390 O O . VAL A 1 188 ? -7.400 12.200 12.469 1.00 78.75 188 VAL A O 1
ATOM 1393 N N . ALA A 1 189 ? -9.218 11.818 13.734 1.00 83.06 189 ALA A N 1
ATOM 1394 C CA . ALA A 1 189 ? -8.701 10.626 14.398 1.00 83.06 189 ALA A CA 1
ATOM 1395 C C . ALA A 1 189 ? -9.609 9.420 14.146 1.00 83.06 189 ALA A C 1
ATOM 1397 O O . ALA A 1 189 ? -10.821 9.488 14.351 1.00 83.06 189 ALA A O 1
ATOM 1398 N N . ILE A 1 190 ? -9.019 8.307 13.713 1.00 87.69 190 ILE A N 1
ATOM 1399 C CA . ILE A 1 190 ? -9.751 7.087 13.367 1.00 87.69 190 ILE A CA 1
ATOM 1400 C C . ILE A 1 190 ? -9.290 5.962 14.280 1.00 87.69 190 ILE A C 1
ATOM 1402 O O . ILE A 1 190 ? -8.087 5.756 14.457 1.00 87.69 190 ILE A O 1
ATOM 1406 N N . PHE A 1 191 ? -10.244 5.219 14.838 1.00 90.06 191 PHE A N 1
ATOM 1407 C CA . PHE A 1 191 ? -9.958 4.127 15.759 1.00 90.06 191 PHE A CA 1
ATOM 1408 C C . PHE A 1 191 ? -10.673 2.836 15.370 1.00 90.06 191 PHE A C 1
ATOM 1410 O O . PHE A 1 191 ? -11.864 2.842 15.051 1.00 90.06 191 PHE A O 1
ATOM 1417 N N . VAL A 1 192 ? -9.948 1.719 15.462 1.00 90.50 192 VAL A N 1
ATOM 1418 C CA . VAL A 1 192 ? -10.456 0.369 15.187 1.00 90.50 192 VAL A CA 1
ATOM 1419 C C . VAL A 1 192 ? -10.071 -0.557 16.343 1.00 90.50 192 VAL A C 1
ATOM 1421 O O . VAL A 1 192 ? -8.889 -0.876 16.494 1.00 90.50 192 VAL A O 1
ATOM 1424 N N . PRO A 1 193 ? -11.022 -1.016 17.176 1.00 89.56 193 PRO A N 1
ATOM 1425 C CA . PRO A 1 193 ? -10.761 -2.086 18.132 1.00 89.56 193 PRO A CA 1
ATOM 1426 C C . PRO A 1 193 ? -10.387 -3.361 17.379 1.00 89.56 193 PRO A C 1
ATOM 1428 O O . PRO A 1 193 ? -11.083 -3.746 16.440 1.00 89.56 193 PRO A O 1
ATOM 1431 N N . LEU A 1 194 ? -9.302 -4.028 17.758 1.00 88.62 194 LEU A N 1
ATOM 1432 C CA . LEU A 1 194 ? -8.775 -5.146 16.975 1.00 88.62 194 LEU A CA 1
ATOM 1433 C C . LEU A 1 194 ? -9.197 -6.514 17.513 1.00 88.62 194 LEU A C 1
ATOM 1435 O O . LEU A 1 194 ? -9.530 -7.396 16.727 1.00 88.62 194 LEU A O 1
ATOM 1439 N N . ASP A 1 195 ? -9.208 -6.695 18.832 1.00 85.56 195 ASP A N 1
ATOM 1440 C CA . ASP A 1 195 ? -9.466 -8.001 19.453 1.00 85.56 195 ASP A CA 1
ATOM 1441 C C . ASP A 1 195 ? -10.290 -7.951 20.749 1.00 85.56 195 ASP A C 1
ATOM 1443 O O . ASP A 1 195 ? -10.688 -8.995 21.263 1.00 85.56 195 ASP A O 1
ATOM 1447 N N . GLY A 1 196 ? -10.615 -6.753 21.236 1.00 86.06 196 GLY A N 1
ATOM 1448 C CA . GLY A 1 196 ? -11.464 -6.535 22.401 1.00 86.06 196 GLY A CA 1
ATOM 1449 C C . GLY A 1 196 ? -12.433 -5.366 22.197 1.00 86.06 196 GLY A C 1
ATOM 1450 O O . GLY A 1 196 ? -12.233 -4.548 21.298 1.00 86.06 196 GLY A O 1
ATOM 1451 N N . PRO A 1 197 ? -13.515 -5.288 22.988 1.00 88.50 197 PRO A N 1
ATOM 1452 C CA . PRO A 1 197 ? -14.465 -4.193 22.923 1.00 88.50 197 PRO A CA 1
ATOM 1453 C C . PRO A 1 197 ? -13.960 -2.935 23.639 1.00 88.50 197 PRO A C 1
ATOM 1455 O O . PRO A 1 197 ? -13.511 -2.992 24.787 1.00 88.50 197 PRO A O 1
ATOM 1458 N N . TYR A 1 198 ? -14.124 -1.787 22.985 1.00 90.06 198 TYR A N 1
ATOM 1459 C CA . TYR A 1 198 ? -13.767 -0.471 23.516 1.00 90.06 198 TYR A CA 1
ATOM 1460 C C . TYR A 1 198 ? -14.998 0.426 23.618 1.00 90.06 198 TYR A C 1
ATOM 1462 O O . TYR A 1 198 ? -15.805 0.491 22.691 1.00 90.06 198 TYR A O 1
ATOM 1470 N N . GLU A 1 199 ? -15.130 1.134 24.738 1.00 90.44 199 GLU A N 1
ATOM 1471 C CA . GLU A 1 199 ? -16.066 2.248 24.887 1.00 90.44 199 GLU A CA 1
ATOM 1472 C C . GLU A 1 199 ? -15.359 3.534 24.469 1.00 90.44 199 GLU A C 1
ATOM 1474 O O . GLU A 1 199 ? -14.290 3.851 24.984 1.00 90.44 199 GLU A O 1
ATOM 1479 N N . PHE A 1 200 ? -15.979 4.278 23.565 1.00 89.06 200 PHE A N 1
ATOM 1480 C CA . PHE A 1 200 ? -15.563 5.604 23.143 1.00 89.06 200 PHE A CA 1
ATOM 1481 C C . PHE A 1 200 ? -16.505 6.634 23.739 1.00 89.06 200 PHE A C 1
ATOM 1483 O O . PHE A 1 200 ? -17.720 6.428 23.732 1.00 89.06 200 PHE A O 1
ATOM 1490 N N . ALA A 1 201 ? -15.952 7.747 24.205 1.00 87.88 201 ALA A N 1
ATOM 1491 C CA . ALA A 1 201 ? -16.709 8.937 24.555 1.00 87.88 201 ALA A CA 1
ATOM 1492 C C . ALA A 1 201 ? -16.304 10.084 23.627 1.00 87.88 201 ALA A C 1
ATOM 1494 O O . ALA A 1 201 ? -15.120 10.243 23.350 1.00 87.88 201 ALA A O 1
ATOM 1495 N N . TYR A 1 202 ? -17.254 10.875 23.131 1.00 83.50 202 TYR A N 1
ATOM 1496 C CA . TYR A 1 202 ? -16.973 11.990 22.221 1.00 83.50 202 TYR A CA 1
ATOM 1497 C C . TYR A 1 202 ? -17.989 13.134 22.341 1.00 83.50 202 TYR A C 1
ATOM 1499 O O . TYR A 1 202 ? -19.020 13.021 23.012 1.00 83.50 202 TYR A O 1
ATOM 1507 N N . GLY A 1 203 ? -17.672 14.258 21.700 1.00 76.00 203 GLY A N 1
ATOM 1508 C CA . GLY A 1 203 ? -18.404 15.520 21.820 1.00 76.00 203 GLY A CA 1
ATOM 1509 C C . GLY A 1 203 ? -17.761 16.440 22.855 1.00 76.00 203 GLY A C 1
ATOM 1510 O O . GLY A 1 203 ? -16.875 16.021 23.594 1.00 76.00 203 GLY A O 1
ATOM 1511 N N . SER A 1 204 ? -18.195 17.701 22.917 1.00 78.00 204 SER A N 1
ATOM 1512 C CA . SER A 1 204 ? -17.555 18.766 23.716 1.00 78.00 204 SER A CA 1
ATOM 1513 C C . SER A 1 204 ? -17.199 18.382 25.161 1.00 78.00 204 SER A C 1
ATOM 1515 O O . SER A 1 204 ? -16.172 18.830 25.667 1.00 78.00 204 SER A O 1
ATOM 1517 N N . LYS A 1 205 ? -17.988 17.519 25.811 1.00 80.25 205 LYS A N 1
ATOM 1518 C CA . LYS A 1 205 ? -17.753 17.014 27.176 1.00 80.25 205 LYS A CA 1
ATOM 1519 C C . LYS A 1 205 ? -17.623 15.485 27.257 1.00 80.25 205 LYS A C 1
ATOM 1521 O O . LYS A 1 205 ? -17.703 14.932 28.349 1.00 80.25 205 LYS A O 1
ATOM 1526 N N . GLY A 1 206 ? -17.473 14.785 26.130 1.00 80.31 206 GLY A N 1
ATOM 1527 C CA . GLY A 1 206 ? -17.515 13.317 26.088 1.00 80.31 206 GLY A CA 1
ATOM 1528 C C . GLY A 1 206 ? -18.902 12.745 26.417 1.00 80.31 206 GLY A C 1
ATOM 1529 O O . GLY A 1 206 ? -19.019 11.656 26.976 1.00 80.31 206 GLY A O 1
ATOM 1530 N N . GLN A 1 207 ? -19.960 13.508 26.139 1.00 83.44 207 GLN A N 1
ATOM 1531 C CA . GLN A 1 207 ? -21.333 13.155 26.493 1.00 83.44 207 GLN A CA 1
ATOM 1532 C C . GLN A 1 207 ? -21.908 12.018 25.641 1.00 83.44 207 GLN A C 1
ATOM 1534 O O . GLN A 1 207 ? -22.795 11.299 26.099 1.00 83.44 207 GLN A O 1
ATOM 1539 N N . HIS A 1 208 ? -21.423 11.846 24.410 1.00 82.75 208 HIS A N 1
ATOM 1540 C CA . HIS A 1 208 ? -21.831 10.741 23.553 1.00 82.75 208 HIS A CA 1
ATOM 1541 C C . HIS A 1 208 ? -20.949 9.543 23.845 1.00 82.75 208 HIS A C 1
ATOM 1543 O O . HIS A 1 208 ? -19.733 9.691 23.913 1.00 82.75 208 HIS A O 1
ATOM 1549 N N . LYS A 1 209 ? -21.553 8.365 24.006 1.00 86.56 209 LYS A N 1
ATOM 1550 C CA . LYS A 1 209 ? -20.829 7.125 24.278 1.00 86.56 209 LYS A CA 1
ATOM 1551 C C . LYS A 1 209 ? -21.239 6.030 23.318 1.00 86.56 209 LYS A C 1
ATOM 1553 O O . LYS A 1 209 ? -22.419 5.898 22.998 1.00 86.56 209 LYS A O 1
ATOM 1558 N N . VAL A 1 210 ? -20.273 5.223 22.903 1.00 84.88 210 VAL A N 1
ATOM 1559 C CA . VAL A 1 210 ? -20.519 4.047 22.072 1.00 84.88 210 VAL A CA 1
ATOM 1560 C C . VAL A 1 210 ? -19.522 2.948 22.394 1.00 84.88 210 VAL A C 1
ATOM 1562 O O . VAL A 1 210 ? -18.337 3.212 22.561 1.00 84.88 210 VAL A O 1
ATOM 1565 N N . THR A 1 211 ? -19.988 1.704 22.466 1.00 89.12 211 THR A N 1
ATOM 1566 C CA . THR A 1 211 ? -19.110 0.541 22.623 1.00 89.12 211 THR A CA 1
ATOM 1567 C C . THR A 1 211 ? -18.980 -0.177 21.292 1.00 89.12 211 THR A C 1
ATOM 1569 O O . THR A 1 211 ? -19.971 -0.661 20.744 1.00 89.12 211 THR A O 1
ATOM 1572 N N . LEU A 1 212 ? -17.756 -0.272 20.780 1.00 86.44 212 LEU A N 1
ATOM 1573 C CA . LEU A 1 212 ? -17.449 -0.991 19.551 1.00 86.44 212 LEU A CA 1
ATOM 1574 C C . LEU A 1 212 ? -16.791 -2.327 19.860 1.00 86.44 212 LEU A C 1
ATOM 1576 O O . LEU A 1 212 ? -15.910 -2.422 20.710 1.00 86.44 212 LEU A O 1
ATOM 1580 N N . ARG A 1 213 ? -17.226 -3.365 19.143 1.00 87.31 213 ARG A N 1
ATOM 1581 C CA . ARG A 1 213 ? -16.573 -4.679 19.132 1.00 87.31 213 ARG A CA 1
ATOM 1582 C C . ARG A 1 213 ? -15.370 -4.660 18.187 1.00 87.31 213 ARG A C 1
ATOM 1584 O O . ARG A 1 213 ? -15.246 -3.763 17.354 1.00 87.31 213 ARG A O 1
ATOM 1591 N N . ALA A 1 214 ? -14.534 -5.692 18.289 1.00 86.00 214 ALA A N 1
ATOM 1592 C CA . ALA A 1 214 ? -13.427 -5.930 17.370 1.00 86.00 214 ALA A CA 1
ATOM 1593 C C . ALA A 1 214 ? -13.867 -5.823 15.896 1.00 86.00 214 ALA A C 1
ATOM 1595 O O . ALA A 1 214 ? -14.886 -6.390 15.495 1.00 86.00 214 ALA A O 1
ATOM 1596 N N . GLY A 1 215 ? -13.101 -5.080 15.103 1.00 83.06 215 GLY A N 1
ATOM 1597 C CA . GLY A 1 215 ? -13.358 -4.778 13.700 1.00 83.06 215 GLY A CA 1
ATOM 1598 C C . GLY A 1 215 ? -14.301 -3.603 13.443 1.00 83.06 215 GLY A C 1
ATOM 1599 O O . GLY A 1 215 ? -14.385 -3.178 12.295 1.00 83.06 215 GLY A O 1
ATOM 1600 N N . GLY A 1 216 ? -15.000 -3.076 14.456 1.00 85.25 216 GLY A N 1
ATOM 1601 C CA . GLY A 1 216 ? -15.760 -1.828 14.324 1.00 85.25 216 GLY A CA 1
ATOM 1602 C C . GLY A 1 216 ? -14.841 -0.626 14.097 1.00 85.25 216 GLY A C 1
ATOM 1603 O O . GLY A 1 216 ? -13.648 -0.695 14.377 1.00 85.25 216 GLY A O 1
ATOM 1604 N N . LEU A 1 217 ? -15.389 0.479 13.601 1.00 86.06 217 LEU A N 1
ATOM 1605 C CA . LEU A 1 217 ? -14.616 1.686 13.307 1.00 86.06 217 LEU A CA 1
ATOM 1606 C C . LEU A 1 217 ? -15.347 2.928 13.817 1.00 86.06 217 LEU A C 1
ATOM 1608 O O . LEU A 1 217 ? -16.570 3.029 13.703 1.00 86.06 217 LEU A O 1
ATOM 1612 N N . ILE A 1 218 ? -14.595 3.875 14.375 1.00 84.50 218 ILE A N 1
ATOM 1613 C CA . ILE A 1 218 ? -15.080 5.223 14.680 1.00 84.50 218 ILE A CA 1
ATOM 1614 C C . ILE A 1 218 ? -14.165 6.264 14.043 1.00 84.50 218 ILE A C 1
ATOM 1616 O O . ILE A 1 218 ? -12.942 6.182 14.166 1.00 84.50 218 ILE A O 1
ATOM 1620 N N . VAL A 1 219 ? -14.773 7.249 13.386 1.00 84.44 219 VAL A N 1
ATOM 1621 C CA . VAL A 1 219 ? -14.098 8.450 12.884 1.00 84.44 219 VAL A CA 1
ATOM 1622 C C . VAL A 1 219 ? -14.512 9.631 13.742 1.00 84.44 219 VAL A C 1
ATOM 1624 O O . VAL A 1 219 ? -15.695 9.967 13.835 1.00 84.44 219 VAL A O 1
ATOM 1627 N N . VAL A 1 220 ? -13.527 10.259 14.371 1.00 81.62 220 VAL A N 1
ATOM 1628 C CA . VAL A 1 220 ? -13.692 11.465 15.174 1.00 81.62 220 VAL A CA 1
ATOM 1629 C C . VAL A 1 220 ? -13.217 12.660 14.345 1.00 81.62 220 VAL A C 1
ATOM 1631 O O . VAL A 1 220 ? -12.028 12.723 14.024 1.00 81.62 220 VAL A O 1
ATOM 1634 N N . PRO A 1 221 ? -14.113 13.599 13.984 1.00 78.25 221 PRO A N 1
ATOM 1635 C CA . PRO A 1 221 ? -13.736 14.784 13.222 1.00 78.25 221 PRO A CA 1
ATOM 1636 C C . PRO A 1 221 ? -12.683 15.645 13.929 1.00 78.25 221 PRO A C 1
ATOM 1638 O O . PRO A 1 221 ? -12.572 15.639 15.160 1.00 78.25 221 PRO A O 1
ATOM 1641 N N . ALA A 1 222 ? -11.950 16.430 13.137 1.00 76.69 222 ALA A N 1
ATOM 1642 C CA . ALA A 1 222 ? -11.044 17.453 13.640 1.00 76.69 222 ALA A CA 1
ATOM 1643 C C . ALA A 1 222 ? -11.752 18.373 14.651 1.00 76.69 222 ALA A C 1
ATOM 1645 O O . ALA A 1 222 ? -12.908 18.761 14.481 1.00 76.69 222 ALA A O 1
ATOM 1646 N N . GLY A 1 223 ? -11.069 18.699 15.745 1.00 73.44 223 GLY A N 1
ATOM 1647 C CA . GLY A 1 223 ? -11.581 19.576 16.793 1.00 73.44 223 GLY A CA 1
ATOM 1648 C C . GLY A 1 223 ? -12.606 18.943 17.741 1.00 73.44 223 GLY A C 1
ATOM 1649 O O . GLY A 1 223 ? -13.026 19.631 18.675 1.00 73.44 223 GLY A O 1
ATOM 1650 N N . VAL A 1 224 ? -12.987 17.671 17.579 1.00 77.88 224 VAL A N 1
ATOM 1651 C CA . VAL A 1 224 ? -13.928 16.990 18.483 1.00 77.88 224 VAL A CA 1
ATOM 1652 C C . VAL A 1 224 ? -13.187 16.304 19.635 1.00 77.88 224 VAL A C 1
ATOM 1654 O O . VAL A 1 224 ? -12.288 15.480 19.436 1.00 77.88 224 VAL A O 1
ATOM 1657 N N . ASN A 1 225 ? -13.595 16.628 20.865 1.00 82.19 225 ASN A N 1
ATOM 1658 C CA . ASN A 1 225 ? -13.098 15.960 22.067 1.00 82.19 225 ASN A CA 1
ATOM 1659 C C . ASN A 1 225 ? -13.488 14.478 22.047 1.00 82.19 225 ASN A C 1
ATOM 1661 O O . ASN A 1 225 ? -14.641 14.147 21.756 1.00 82.19 225 ASN A O 1
ATOM 1665 N N . HIS A 1 226 ? -12.546 13.601 22.385 1.00 85.81 226 HIS A N 1
ATOM 1666 C CA . HIS A 1 226 ? -12.771 12.162 22.437 1.00 85.81 226 HIS A CA 1
ATOM 1667 C C . HIS A 1 226 ? -11.900 11.457 23.478 1.00 85.81 226 HIS A C 1
ATOM 1669 O O . HIS A 1 226 ? -10.819 11.922 23.838 1.00 85.81 226 HIS A O 1
ATOM 1675 N N . SER A 1 227 ? -12.374 10.310 23.949 1.00 88.19 227 SER A N 1
ATOM 1676 C CA . SER A 1 227 ? -11.601 9.332 24.704 1.00 88.19 227 SER A CA 1
ATOM 1677 C C . SER A 1 227 ? -12.022 7.915 24.345 1.00 88.19 227 SER A C 1
ATOM 1679 O O . SER A 1 227 ? -13.080 7.695 23.750 1.00 88.19 227 SER A O 1
ATOM 1681 N N . TYR A 1 228 ? -11.201 6.944 24.726 1.00 89.19 228 TYR A N 1
ATOM 1682 C CA . TYR A 1 228 ? -11.550 5.534 24.650 1.00 89.19 228 TYR A CA 1
ATOM 1683 C C . TYR A 1 228 ? -11.080 4.798 25.897 1.00 89.19 228 TYR A C 1
ATOM 1685 O O . TYR A 1 228 ? -10.118 5.209 26.537 1.00 89.19 228 TYR A O 1
ATOM 1693 N N . LYS A 1 229 ? -11.729 3.687 26.226 1.00 88.62 229 LYS A N 1
ATOM 1694 C CA . LYS A 1 229 ? -11.269 2.740 27.246 1.00 88.62 229 LYS A CA 1
ATOM 1695 C C . LYS A 1 229 ? -11.625 1.322 26.838 1.00 88.62 229 LYS A C 1
ATOM 1697 O O . LYS A 1 229 ? -12.688 1.093 26.253 1.00 88.62 229 LYS A O 1
ATOM 1702 N N . SER A 1 230 ? -10.764 0.373 27.179 1.00 88.12 230 SER A N 1
ATOM 1703 C CA . SER A 1 230 ? -11.158 -1.029 27.098 1.00 88.12 230 SER A CA 1
ATOM 1704 C C . SER A 1 230 ? -12.283 -1.314 28.091 1.00 88.12 230 SER A C 1
ATOM 1706 O O . SER A 1 230 ? -12.302 -0.782 29.201 1.00 88.12 230 SER A O 1
ATOM 1708 N N . THR A 1 231 ? -13.236 -2.147 27.684 1.00 86.81 231 THR A N 1
ATOM 1709 C CA . THR A 1 231 ? -14.326 -2.609 28.563 1.00 86.81 231 THR A CA 1
ATOM 1710 C C . THR A 1 231 ? -14.032 -3.963 29.208 1.00 86.81 231 THR A C 1
ATOM 1712 O O . THR A 1 231 ? -14.869 -4.485 29.940 1.00 86.81 231 THR A O 1
ATOM 1715 N N . GLN A 1 232 ? -12.856 -4.538 28.945 1.00 83.00 232 GLN A N 1
ATOM 1716 C CA . GLN A 1 232 ? -12.413 -5.805 29.521 1.00 83.00 232 GLN A CA 1
ATOM 1717 C C . GLN A 1 232 ? -11.198 -5.592 30.426 1.00 83.00 232 GLN A C 1
ATOM 1719 O O . GLN A 1 232 ? -10.387 -4.698 30.199 1.00 83.00 232 GLN A O 1
ATOM 1724 N N . GLU A 1 233 ? -11.069 -6.441 31.446 1.00 75.62 233 GLU A N 1
ATOM 1725 C CA . GLU A 1 233 ? -9.911 -6.445 32.354 1.00 75.62 233 GLU A CA 1
ATOM 1726 C C . GLU A 1 233 ? -8.658 -7.036 31.691 1.00 75.62 233 GLU A C 1
ATOM 1728 O O . GLU A 1 233 ? -7.533 -6.660 32.015 1.00 75.62 233 GLU A O 1
ATOM 1733 N N . ASN A 1 234 ? -8.860 -7.938 30.726 1.00 76.00 234 ASN A N 1
ATOM 1734 C CA . ASN A 1 234 ? -7.787 -8.543 29.948 1.00 76.00 234 ASN A CA 1
ATOM 1735 C C . ASN A 1 234 ? -7.200 -7.563 28.924 1.00 76.00 234 ASN A C 1
ATOM 1737 O O . ASN A 1 234 ? -7.809 -6.560 28.549 1.00 76.00 234 ASN A O 1
ATOM 1741 N N . GLN A 1 235 ? -6.008 -7.901 28.431 1.00 78.38 235 GLN A N 1
ATOM 1742 C CA . GLN A 1 235 ? -5.337 -7.154 27.376 1.00 78.38 235 GLN A CA 1
ATOM 1743 C C . GLN A 1 235 ? -6.218 -7.056 26.127 1.00 78.38 235 GLN A C 1
ATOM 1745 O O . GLN A 1 235 ? -6.698 -8.061 25.607 1.00 78.38 235 GLN A O 1
ATOM 1750 N N . SER A 1 236 ? -6.383 -5.834 25.633 1.00 83.69 236 SER A N 1
ATOM 1751 C CA . SER A 1 236 ? -7.114 -5.531 24.405 1.00 83.69 236 SER A CA 1
ATOM 1752 C C . SER A 1 236 ? -6.384 -4.458 23.617 1.00 83.69 236 SER A C 1
ATOM 1754 O O . SER A 1 236 ? -5.519 -3.753 24.154 1.00 83.69 236 SER A O 1
ATOM 1756 N N . ARG A 1 237 ? -6.664 -4.405 22.317 1.00 86.12 237 ARG A N 1
ATOM 1757 C CA . ARG A 1 237 ? -5.829 -3.674 21.371 1.00 86.12 237 ARG A CA 1
ATOM 1758 C C . ARG A 1 237 ? -6.658 -2.811 20.449 1.00 86.12 237 ARG A C 1
ATOM 1760 O O . ARG A 1 237 ? -7.728 -3.216 19.988 1.00 86.12 237 ARG A O 1
ATOM 1767 N N . ILE A 1 238 ? -6.127 -1.635 20.154 1.00 87.62 238 ILE A N 1
ATOM 1768 C CA . ILE A 1 238 ? -6.770 -0.629 19.318 1.00 87.62 238 ILE A CA 1
ATOM 1769 C C . ILE A 1 238 ? -5.771 -0.099 18.294 1.00 87.62 238 ILE A C 1
ATOM 1771 O O . ILE A 1 238 ? -4.610 0.166 18.608 1.00 87.62 238 ILE A O 1
ATOM 1775 N N . LEU A 1 239 ? -6.228 0.028 17.053 1.00 89.69 239 LEU A N 1
ATOM 1776 C CA . LEU A 1 239 ? -5.497 0.668 15.969 1.00 89.69 239 LEU A CA 1
ATOM 1777 C C . LEU A 1 239 ? -5.934 2.128 15.881 1.00 89.69 239 LEU A C 1
ATOM 1779 O O . LEU A 1 239 ? -7.128 2.397 15.750 1.00 89.69 239 LEU A O 1
ATOM 1783 N N . ALA A 1 240 ? -4.981 3.048 15.929 1.00 88.12 240 ALA A N 1
ATOM 1784 C CA . ALA A 1 240 ? -5.177 4.464 15.663 1.00 88.12 240 ALA A CA 1
ATOM 1785 C C . ALA A 1 240 ? -4.610 4.804 14.281 1.00 88.12 240 ALA A C 1
ATOM 1787 O O . ALA A 1 240 ? -3.443 4.518 13.997 1.00 88.12 240 ALA A O 1
ATOM 1788 N N . ILE A 1 241 ? -5.432 5.424 13.438 1.00 88.31 241 ILE A N 1
ATOM 1789 C CA . ILE A 1 241 ? -5.063 5.884 12.099 1.00 88.31 241 ILE A CA 1
ATOM 1790 C C . ILE A 1 241 ? -5.256 7.397 12.064 1.00 88.31 241 ILE A C 1
ATOM 1792 O O . ILE A 1 241 ? -6.357 7.892 12.312 1.00 88.31 241 ILE A O 1
ATOM 1796 N N . LEU A 1 242 ? -4.175 8.127 11.799 1.00 83.94 242 LEU A N 1
ATOM 1797 C CA . LEU A 1 242 ? -4.154 9.590 11.818 1.00 83.94 242 LEU A CA 1
ATOM 1798 C C . LEU A 1 242 ? -3.657 10.102 10.459 1.00 83.94 242 LEU A C 1
ATOM 1800 O O . LEU A 1 242 ? -2.469 9.931 10.165 1.00 83.94 242 LEU A O 1
ATOM 1804 N N . PRO A 1 243 ? -4.536 10.679 9.623 1.00 81.06 243 PRO A N 1
ATOM 1805 C CA . PRO A 1 243 ? -4.149 11.346 8.382 1.00 81.06 243 PRO A CA 1
ATOM 1806 C C . PRO A 1 243 ? -3.369 12.651 8.623 1.00 81.06 243 PRO A C 1
ATOM 1808 O O . PRO A 1 243 ? -3.557 13.313 9.648 1.00 81.06 243 PRO A O 1
ATOM 1811 N N . GLY A 1 244 ? -2.523 13.025 7.661 1.00 71.94 244 GLY A N 1
ATOM 1812 C CA . GLY A 1 244 ? -1.656 14.205 7.714 1.00 71.94 244 GLY A CA 1
ATOM 1813 C C . GLY A 1 244 ? -0.397 13.985 8.559 1.00 71.94 244 GLY A C 1
ATOM 1814 O O . GLY A 1 244 ? -0.210 12.919 9.163 1.00 71.94 244 GLY A O 1
ATOM 1815 N N . ARG A 1 245 ? 0.498 14.984 8.631 1.00 60.47 245 ARG A N 1
ATOM 1816 C CA . ARG A 1 245 ? 1.581 14.909 9.619 1.00 60.47 245 ARG A CA 1
ATOM 1817 C C . ARG A 1 245 ? 1.022 15.175 11.017 1.00 60.47 245 ARG A C 1
ATOM 1819 O O . ARG A 1 245 ? 0.195 16.067 11.201 1.00 60.47 245 ARG A O 1
ATOM 1826 N N . PRO A 1 246 ? 1.513 14.454 12.031 1.00 49.81 246 PRO A N 1
ATOM 1827 C CA . PRO A 1 246 ? 1.342 14.882 13.406 1.00 49.81 246 PRO A CA 1
ATOM 1828 C C . PRO A 1 246 ? 2.111 16.192 13.605 1.00 49.81 246 PRO A C 1
ATOM 1830 O O . PRO A 1 246 ? 3.313 16.237 13.335 1.00 49.81 246 PRO A O 1
ATOM 1833 N N . SER A 1 247 ? 1.438 17.242 14.082 1.00 45.47 247 SER A N 1
ATOM 1834 C CA . SER A 1 247 ? 2.086 18.488 14.490 1.00 45.47 247 SER A CA 1
ATOM 1835 C C . SER A 1 247 ? 3.110 18.168 15.582 1.00 45.47 247 SER A C 1
ATOM 1837 O O . SER A 1 247 ? 2.778 17.795 16.709 1.00 45.47 247 SER A O 1
ATOM 1839 N N . GLY A 1 248 ? 4.385 18.189 15.200 1.00 40.03 248 GLY A N 1
ATOM 1840 C CA . GLY A 1 248 ? 5.494 18.067 16.130 1.00 40.03 248 GLY A CA 1
ATOM 1841 C C . GLY A 1 248 ? 5.609 19.351 16.931 1.00 40.03 248 GLY A C 1
ATOM 1842 O O . GLY A 1 248 ? 5.480 20.424 16.359 1.00 40.03 248 GLY A O 1
ATOM 1843 N N . THR A 1 249 ? 5.918 19.220 18.220 1.00 32.25 249 THR A N 1
ATOM 1844 C CA . THR A 1 249 ? 6.010 20.290 19.230 1.00 32.25 249 THR A CA 1
ATOM 1845 C C . THR A 1 249 ? 4.652 20.765 19.753 1.00 32.25 249 THR A C 1
ATOM 1847 O O . THR A 1 249 ? 3.695 20.902 19.007 1.00 32.25 249 THR A O 1
ATOM 1850 N N . GLY A 1 250 ? 4.552 20.950 21.074 1.00 38.00 250 GLY A N 1
ATOM 1851 C CA . GLY A 1 250 ? 3.338 21.375 21.787 1.00 38.00 250 GLY A CA 1
ATOM 1852 C C . GLY A 1 250 ? 2.872 22.800 21.478 1.00 38.00 250 GLY A C 1
ATOM 1853 O O . GLY A 1 250 ? 2.110 23.349 22.262 1.00 38.00 250 GLY A O 1
ATOM 1854 N N . ASP A 1 251 ? 3.305 23.355 20.353 1.00 33.25 251 ASP A N 1
ATOM 1855 C CA . ASP A 1 251 ? 2.765 24.553 19.741 1.00 33.25 251 ASP A CA 1
ATOM 1856 C C . ASP A 1 251 ? 1.967 24.087 18.515 1.00 33.25 251 ASP A C 1
ATOM 1858 O O . ASP A 1 251 ? 2.453 24.090 17.382 1.00 33.25 251 ASP A O 1
ATOM 1862 N N . GLU A 1 252 ? 0.734 23.615 18.744 1.00 41.28 252 GLU A N 1
ATOM 1863 C CA . GLU A 1 252 ? -0.239 23.616 17.650 1.00 41.28 252 GLU A CA 1
ATOM 1864 C C . GLU A 1 252 ? -0.314 25.070 17.157 1.00 41.28 252 GLU A C 1
ATOM 1866 O O . GLU A 1 252 ? -0.520 25.963 17.985 1.00 41.28 252 GLU A O 1
ATOM 1871 N N . PRO A 1 253 ? -0.124 25.358 15.855 1.00 31.73 253 PRO A N 1
ATOM 1872 C CA . PRO A 1 253 ? -0.413 26.694 15.368 1.00 31.73 253 PRO A CA 1
ATOM 1873 C C . PRO A 1 253 ? -1.854 27.017 15.769 1.00 31.73 253 PRO A C 1
ATOM 1875 O O . PRO A 1 253 ? -2.747 26.196 15.546 1.00 31.73 253 PRO A O 1
ATOM 1878 N N . GLU A 1 254 ? -2.076 28.190 16.371 1.00 37.34 254 GLU A N 1
ATOM 1879 C CA . GLU A 1 254 ? -3.409 28.769 16.556 1.00 37.34 254 GLU A CA 1
ATOM 1880 C C . GLU A 1 254 ? -4.012 29.042 15.169 1.00 37.34 254 GLU A C 1
ATOM 1882 O O . GLU A 1 254 ? -4.128 30.176 14.709 1.00 37.34 254 GLU A O 1
ATOM 1887 N N . VAL A 1 255 ? -4.374 27.987 14.445 1.00 33.62 255 VAL A N 1
ATOM 1888 C CA . VAL A 1 255 ? -5.317 28.092 13.347 1.00 33.62 255 VAL A CA 1
ATOM 1889 C C . VAL A 1 255 ? -6.635 28.415 14.036 1.00 33.62 255 VAL A C 1
ATOM 1891 O O . VAL A 1 255 ? -7.047 27.646 14.910 1.00 33.62 255 VAL A O 1
ATOM 1894 N N . PRO A 1 256 ? -7.283 29.552 13.731 1.00 31.00 256 PRO A N 1
ATOM 1895 C CA . PRO A 1 256 ? -8.501 29.945 14.413 1.00 31.00 256 PRO A CA 1
ATOM 1896 C C . PRO A 1 256 ? -9.528 28.829 14.244 1.00 31.00 256 PRO A C 1
ATOM 1898 O O . PRO A 1 256 ? -10.057 28.594 13.156 1.00 31.00 256 PRO A O 1
ATOM 1901 N N . PHE A 1 257 ? -9.757 28.103 15.338 1.00 35.69 257 PHE A N 1
ATOM 1902 C CA . PHE A 1 257 ? -10.713 27.019 15.405 1.00 35.69 257 PHE A CA 1
ATOM 1903 C C . PHE A 1 257 ? -12.078 27.597 15.040 1.00 35.69 257 PHE A C 1
ATOM 1905 O O . PHE A 1 257 ? -12.639 28.387 15.800 1.00 35.69 257 PHE A O 1
ATOM 1912 N N . LYS A 1 258 ? -12.655 27.197 13.904 1.00 32.41 258 LYS A N 1
ATOM 1913 C CA . LYS A 1 258 ? -14.109 27.293 13.784 1.00 32.41 258 LYS A CA 1
ATOM 1914 C C . LYS A 1 258 ? -14.668 26.310 14.801 1.00 32.41 258 LYS A C 1
ATOM 1916 O O . LYS A 1 258 ? -14.437 25.107 14.689 1.00 32.41 258 LYS A O 1
ATOM 1921 N N . GLU A 1 259 ? -15.322 26.827 15.838 1.00 31.30 259 GLU A N 1
ATOM 1922 C CA . GLU A 1 259 ? -16.126 26.000 16.728 1.00 31.30 259 GLU A CA 1
ATOM 1923 C C . GLU A 1 259 ? -17.016 25.117 15.854 1.00 31.30 259 GLU A C 1
ATOM 1925 O O . GLU A 1 259 ? -17.769 25.624 15.023 1.00 31.30 259 GLU A O 1
ATOM 1930 N N . ALA A 1 260 ? -16.898 23.796 16.007 1.00 34.03 260 ALA A N 1
ATOM 1931 C CA . ALA A 1 260 ? -17.911 22.899 15.487 1.00 34.03 260 ALA A CA 1
ATOM 1932 C C . ALA A 1 260 ? -19.220 23.323 16.158 1.00 34.03 260 ALA A C 1
ATOM 1934 O O . ALA A 1 260 ? -19.372 23.187 17.377 1.00 34.03 260 ALA A O 1
ATOM 1935 N N . THR A 1 261 ? -20.118 23.927 15.383 1.00 29.47 261 THR A N 1
ATOM 1936 C CA . THR A 1 261 ? -21.437 24.335 15.848 1.00 29.47 261 THR A CA 1
ATOM 1937 C C . THR A 1 261 ? -22.108 23.116 16.465 1.00 29.47 261 THR A C 1
ATOM 1939 O O . THR A 1 261 ? -22.025 22.016 15.927 1.00 29.47 261 THR A O 1
ATOM 1942 N N . ALA A 1 262 ? -22.702 23.284 17.647 1.00 33.88 262 ALA A N 1
ATOM 1943 C CA . ALA A 1 262 ? -23.121 22.206 18.548 1.00 33.88 262 ALA A CA 1
ATOM 1944 C C . ALA A 1 262 ? -24.094 21.156 17.950 1.00 33.88 262 ALA A C 1
ATOM 1946 O O . ALA A 1 262 ? -24.383 20.160 18.611 1.00 33.88 262 ALA A O 1
ATOM 1947 N N . GLU A 1 263 ? -24.564 21.337 16.715 1.00 37.16 263 GLU A N 1
ATOM 1948 C CA . GLU A 1 263 ? -25.354 20.360 15.958 1.00 37.16 263 GLU A CA 1
ATOM 1949 C C . GLU A 1 263 ? -24.495 19.323 15.187 1.00 37.16 263 GLU A C 1
ATOM 1951 O O . GLU A 1 263 ? -24.970 18.212 14.937 1.00 37.16 263 GLU A O 1
ATOM 1956 N N . ASP A 1 264 ? -23.207 19.608 14.934 1.00 43.91 264 ASP A N 1
ATOM 1957 C CA . ASP A 1 264 ? -22.278 18.832 14.080 1.00 43.91 264 ASP A CA 1
ATOM 1958 C C . ASP A 1 264 ? -21.288 17.927 14.854 1.00 43.91 264 ASP A C 1
ATOM 1960 O O . ASP A 1 264 ? -20.369 17.332 14.293 1.00 43.91 264 ASP A O 1
ATOM 1964 N N . GLY A 1 265 ? -21.479 17.753 16.166 1.00 45.97 265 GLY A N 1
ATOM 1965 C CA . GLY A 1 265 ? -20.604 16.975 17.065 1.00 45.97 265 GLY A CA 1
ATOM 1966 C C . GLY A 1 265 ? -20.709 15.442 16.975 1.00 45.97 265 GLY A C 1
ATOM 1967 O O . GLY A 1 265 ? -20.419 14.750 17.958 1.00 45.97 265 GLY A O 1
ATOM 1968 N N . LYS A 1 266 ? -21.163 14.883 15.848 1.00 55.38 266 LYS A N 1
ATOM 1969 C CA . LYS A 1 266 ? -21.382 13.436 15.692 1.00 55.38 266 LYS A CA 1
ATOM 1970 C C . LYS A 1 266 ? -20.109 12.757 15.176 1.00 55.38 266 LYS A C 1
ATOM 1972 O O . LYS A 1 266 ? -19.735 12.925 14.025 1.00 55.38 266 LYS A O 1
ATOM 1977 N N . GLY A 1 267 ? -19.454 11.953 16.017 1.00 52.69 267 GLY A N 1
ATOM 1978 C CA . GLY A 1 267 ? -18.510 10.943 15.535 1.00 52.69 267 GLY A CA 1
ATOM 1979 C C . GLY A 1 267 ? -19.228 9.937 14.630 1.00 52.69 267 GLY A C 1
ATOM 1980 O O . GLY A 1 267 ? -20.376 9.570 14.898 1.00 52.69 267 GLY A O 1
ATOM 1981 N N . TYR A 1 268 ? -18.569 9.492 13.563 1.00 64.19 268 TYR A N 1
ATOM 1982 C CA . TYR A 1 268 ? -19.134 8.514 12.634 1.00 64.19 268 TYR A CA 1
ATOM 1983 C C . TYR A 1 268 ? -18.792 7.112 13.119 1.00 64.19 268 TYR A C 1
ATOM 1985 O O . TYR A 1 268 ? -17.625 6.729 13.159 1.00 64.19 268 TYR A O 1
ATOM 1993 N N . VAL A 1 269 ? -19.814 6.354 13.514 1.00 58.72 269 VAL A N 1
ATOM 1994 C CA . VAL A 1 269 ? -19.666 4.989 14.026 1.00 58.72 269 VAL A CA 1
ATOM 1995 C C . VAL A 1 269 ? -20.084 3.993 12.956 1.00 58.72 269 VAL A C 1
ATOM 1997 O O . VAL A 1 269 ? -21.192 4.070 12.424 1.00 58.72 269 VAL A O 1
ATOM 2000 N N . LEU A 1 270 ? -19.222 3.020 12.680 1.00 59.72 270 LEU A N 1
ATOM 2001 C CA . LEU A 1 270 ? -19.456 1.977 11.690 1.00 59.72 270 LEU A CA 1
ATOM 2002 C C . LEU A 1 270 ? -19.281 0.598 12.323 1.00 59.72 270 LEU A C 1
ATOM 2004 O O . LEU A 1 270 ? -18.257 0.286 12.936 1.00 59.72 270 LEU A O 1
ATOM 2008 N N . ALA A 1 271 ? -20.299 -0.243 12.151 1.00 59.31 271 ALA A N 1
ATOM 2009 C CA . ALA A 1 271 ? -20.201 -1.665 12.436 1.00 59.31 271 ALA A CA 1
ATOM 2010 C C . ALA A 1 271 ? -19.533 -2.388 11.255 1.00 59.31 271 ALA A C 1
ATOM 2012 O O . ALA A 1 271 ? -19.667 -1.984 10.105 1.00 59.31 271 ALA A O 1
ATOM 2013 N N . HIS A 1 272 ? -18.836 -3.489 11.533 1.00 59.41 272 HIS A N 1
ATOM 2014 C CA . HIS A 1 272 ? -18.124 -4.297 10.536 1.00 59.41 272 HIS A CA 1
ATOM 2015 C C . HIS A 1 272 ? -19.060 -5.175 9.661 1.00 59.41 272 HIS A C 1
ATOM 2017 O O . HIS A 1 272 ? -18.664 -6.257 9.200 1.00 59.41 272 HIS A O 1
ATOM 2023 N N . ASP A 1 273 ? -20.339 -4.823 9.497 1.00 56.59 273 ASP A N 1
ATOM 2024 C CA . ASP A 1 273 ? -21.324 -5.619 8.752 1.00 56.59 273 ASP A CA 1
ATOM 2025 C C . ASP A 1 273 ? -21.231 -5.419 7.221 1.00 56.59 273 ASP A C 1
ATOM 2027 O O . ASP A 1 273 ? -22.088 -4.866 6.556 1.00 56.59 273 ASP A O 1
ATOM 2031 N N . SER A 1 274 ? -20.151 -5.983 6.668 1.00 52.09 274 SER A N 1
ATOM 2032 C CA . SER A 1 274 ? -19.932 -6.631 5.349 1.00 52.09 274 SER A CA 1
ATOM 2033 C C . SER A 1 274 ? -20.344 -6.035 4.001 1.00 52.09 274 SER A C 1
ATOM 2035 O O . SER A 1 274 ? -19.939 -6.626 3.004 1.00 52.09 274 SER A O 1
ATOM 2037 N N . SER A 1 275 ? -21.090 -4.945 3.888 1.00 57.97 275 SER A N 1
ATOM 2038 C CA . SER A 1 275 ? -21.420 -4.404 2.553 1.00 57.97 275 SER A CA 1
ATOM 2039 C C . SER A 1 275 ? -21.136 -2.922 2.414 1.00 57.97 275 SER A C 1
ATOM 2041 O O . SER A 1 275 ? -21.686 -2.265 1.536 1.00 57.97 275 SER A O 1
ATOM 2043 N N . CYS A 1 276 ? -20.344 -2.371 3.325 1.00 61.09 276 CYS A N 1
ATOM 2044 C CA . CYS A 1 276 ? -20.174 -0.937 3.430 1.00 61.09 276 CYS A CA 1
ATOM 2045 C C . CYS A 1 276 ? -18.707 -0.582 3.301 1.00 61.09 276 CYS A C 1
ATOM 2047 O O . CYS A 1 276 ? -17.848 -1.160 3.972 1.00 61.09 276 CYS A O 1
ATOM 2049 N N . ARG A 1 277 ? -18.446 0.380 2.426 1.00 75.31 2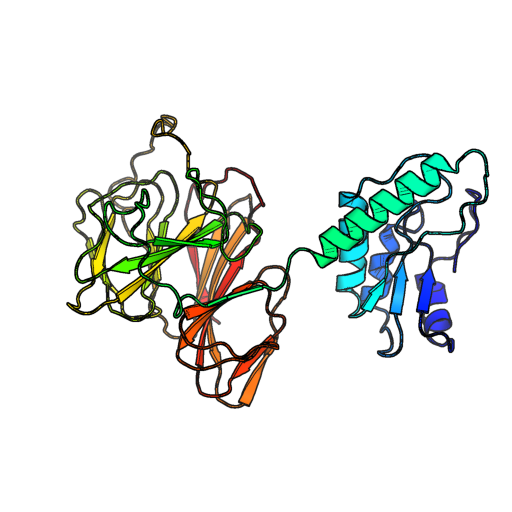77 ARG A N 1
ATOM 2050 C CA . ARG A 1 277 ? -17.180 1.095 2.371 1.00 75.31 277 ARG A CA 1
ATOM 2051 C C . ARG A 1 277 ? -17.405 2.465 2.984 1.00 75.31 277 ARG A C 1
ATOM 2053 O O . ARG A 1 277 ? -18.509 3.009 2.917 1.00 75.31 277 ARG A O 1
ATOM 2060 N N . TYR A 1 278 ? -16.370 2.994 3.604 1.00 76.19 278 TYR A N 1
ATOM 2061 C CA . TYR A 1 278 ? -16.373 4.343 4.130 1.00 76.19 278 TYR A CA 1
ATOM 2062 C C . TYR A 1 278 ? -15.272 5.126 3.450 1.00 76.19 278 TYR A C 1
ATOM 2064 O O . TYR A 1 278 ? -14.106 4.760 3.570 1.00 76.19 278 TYR A O 1
ATOM 2072 N N . LEU A 1 279 ? -15.658 6.174 2.737 1.00 79.19 279 LEU A N 1
ATOM 2073 C CA . LEU A 1 279 ? -14.744 7.033 2.005 1.00 79.19 279 LEU A CA 1
ATOM 2074 C C . LEU A 1 279 ? -14.656 8.388 2.701 1.00 79.19 279 LEU A C 1
ATOM 2076 O O . LEU A 1 279 ? -15.677 8.997 3.020 1.00 79.19 279 LEU A O 1
ATOM 2080 N N . MET A 1 280 ? -13.432 8.848 2.925 1.00 80.19 280 MET A N 1
ATOM 2081 C CA . MET A 1 280 ? -13.112 10.236 3.231 1.00 80.19 280 MET A CA 1
ATOM 2082 C C . MET A 1 280 ? -12.399 10.829 2.025 1.00 80.19 280 MET A C 1
ATOM 2084 O O . MET A 1 280 ? -11.401 10.265 1.580 1.00 80.19 280 MET A O 1
ATOM 2088 N N . SER A 1 281 ? -12.865 11.965 1.520 1.00 76.44 281 SER A N 1
ATOM 2089 C CA . SER A 1 281 ? -12.245 12.658 0.386 1.00 76.44 281 SER A CA 1
ATOM 2090 C C . SER A 1 281 ? -11.999 14.132 0.690 1.00 76.44 281 SER A C 1
ATOM 2092 O O . SER A 1 281 ? -12.815 14.786 1.337 1.00 76.44 281 SER A O 1
ATOM 2094 N N . SER A 1 282 ? -10.883 14.654 0.193 1.00 71.12 282 SER A N 1
ATOM 2095 C CA . SER A 1 282 ? -10.555 16.080 0.129 1.00 71.12 282 SER A CA 1
ATOM 2096 C C . SER A 1 282 ? -10.046 16.427 -1.276 1.00 71.12 282 SER A C 1
ATOM 2098 O O . SER A 1 282 ? -9.969 15.560 -2.149 1.00 71.12 282 SER A O 1
ATOM 2100 N N . CYS A 1 283 ? -9.682 17.690 -1.515 1.00 67.69 283 CYS A N 1
ATOM 2101 C CA . CYS A 1 283 ? -9.012 18.081 -2.759 1.00 67.69 283 CYS A CA 1
ATOM 2102 C C . CYS A 1 283 ? -7.639 17.417 -2.940 1.00 67.69 283 CYS A C 1
ATOM 2104 O O . CYS A 1 283 ? -7.179 17.277 -4.070 1.00 67.69 283 CYS A O 1
ATOM 2106 N N . ASP A 1 284 ? -7.005 17.003 -1.841 1.00 71.31 284 ASP A N 1
ATOM 2107 C CA . ASP A 1 284 ? -5.645 16.469 -1.848 1.00 71.31 284 ASP A CA 1
ATOM 2108 C C . ASP A 1 284 ? -5.612 14.948 -2.029 1.00 71.31 284 ASP A C 1
ATOM 2110 O O . ASP A 1 284 ? -4.586 14.397 -2.416 1.00 71.31 284 ASP A O 1
ATOM 2114 N N . GLY A 1 285 ? -6.721 14.251 -1.765 1.00 78.75 285 GLY A N 1
ATOM 2115 C CA . GLY A 1 285 ? -6.807 12.808 -1.950 1.00 78.75 285 GLY A CA 1
ATOM 2116 C C . GLY A 1 285 ? -7.944 12.161 -1.171 1.00 78.75 285 GLY A C 1
ATOM 2117 O O . GLY A 1 285 ? -8.898 12.812 -0.744 1.00 78.75 285 GLY A O 1
ATOM 2118 N N . SER A 1 286 ? -7.845 10.845 -0.993 1.00 85.06 286 SER A N 1
ATOM 2119 C CA . SER A 1 286 ? -8.883 10.046 -0.355 1.00 85.06 286 SER A CA 1
ATOM 2120 C C . SER A 1 286 ? -8.328 8.960 0.560 1.00 85.06 286 SER A C 1
ATOM 2122 O O . SER A 1 286 ? -7.216 8.468 0.364 1.00 85.06 286 SER A O 1
ATOM 2124 N N . LEU A 1 287 ? -9.128 8.589 1.559 1.00 87.19 287 LEU A N 1
ATOM 2125 C CA . LEU A 1 287 ? -8.888 7.472 2.462 1.00 87.19 287 LEU A CA 1
ATOM 2126 C C . LEU A 1 287 ? -10.157 6.619 2.547 1.00 87.19 287 LEU A C 1
ATOM 2128 O O . LEU A 1 287 ? -11.196 7.085 3.016 1.00 87.19 287 LEU A O 1
ATOM 2132 N N . GLU A 1 288 ? -10.078 5.373 2.092 1.00 88.81 288 GLU A N 1
ATOM 2133 C CA . GLU A 1 288 ? -11.194 4.426 2.073 1.00 88.81 288 GLU A CA 1
ATOM 2134 C C . GLU A 1 288 ? -10.955 3.279 3.057 1.00 88.81 288 GLU A C 1
ATOM 2136 O O . GLU A 1 288 ? -9.883 2.673 3.078 1.00 88.81 288 GLU A O 1
ATOM 2141 N N . PHE A 1 289 ? -11.990 2.924 3.814 1.00 88.62 289 PHE A N 1
ATOM 2142 C CA . PHE A 1 289 ? -12.033 1.754 4.684 1.00 88.62 289 PHE A CA 1
ATOM 2143 C C . PHE A 1 289 ? -13.089 0.772 4.195 1.00 88.62 289 PHE A C 1
ATOM 2145 O O . PHE A 1 289 ? -14.233 1.149 3.934 1.00 88.62 289 PHE A O 1
ATOM 2152 N N . SER A 1 290 ? -12.732 -0.505 4.110 1.00 88.50 290 SER A N 1
ATOM 2153 C CA . SER A 1 290 ? -13.673 -1.565 3.747 1.00 88.50 290 SER A CA 1
ATOM 2154 C C . SER A 1 290 ? -13.350 -2.883 4.444 1.00 88.50 290 SER A C 1
ATOM 2156 O O . SER A 1 290 ? -12.230 -3.113 4.897 1.00 88.50 290 SER A O 1
ATOM 2158 N N . TRP A 1 291 ? -14.344 -3.766 4.543 1.00 90.06 291 TRP A N 1
ATOM 2159 C CA . TRP A 1 291 ? -14.198 -5.066 5.196 1.00 90.06 291 TRP A CA 1
ATOM 2160 C C . TRP A 1 291 ? -14.337 -6.187 4.181 1.00 90.06 291 TRP A C 1
ATOM 2162 O O . TRP A 1 291 ? -15.422 -6.446 3.661 1.00 90.06 291 TRP A O 1
ATOM 2172 N N . LEU A 1 292 ? -13.243 -6.903 3.954 1.00 90.94 292 LEU A N 1
ATOM 2173 C CA . LEU A 1 292 ? -13.224 -8.087 3.115 1.00 90.94 292 LEU A CA 1
ATOM 2174 C C . LEU A 1 292 ? -13.520 -9.324 3.967 1.00 90.94 292 LEU A C 1
ATOM 2176 O O . LEU A 1 292 ? -12.721 -9.723 4.819 1.00 90.94 292 LEU A O 1
ATOM 2180 N N . ARG A 1 293 ? -14.670 -9.958 3.713 1.00 91.56 293 ARG A N 1
ATOM 2181 C CA . ARG A 1 293 ? -14.958 -11.318 4.186 1.00 91.56 293 ARG A CA 1
ATOM 2182 C C . ARG A 1 293 ? -14.484 -12.309 3.138 1.00 91.56 293 ARG A C 1
ATOM 2184 O O . ARG A 1 293 ? -15.052 -12.378 2.053 1.00 91.56 293 ARG A O 1
ATOM 2191 N N . LEU A 1 294 ? -13.471 -13.093 3.478 1.00 91.06 294 LEU A N 1
ATOM 2192 C CA . LEU A 1 294 ? -12.886 -14.065 2.565 1.00 91.06 294 LEU A CA 1
ATOM 2193 C C . LEU A 1 294 ? -13.180 -15.477 3.072 1.00 91.06 294 LEU A C 1
ATOM 2195 O O . LEU A 1 294 ? -12.668 -15.890 4.113 1.00 91.06 294 LEU A O 1
ATOM 2199 N N . ALA A 1 295 ? -14.045 -16.196 2.355 1.00 92.56 295 ALA A N 1
ATOM 2200 C CA . ALA A 1 295 ? -14.373 -17.583 2.671 1.00 92.56 295 ALA A CA 1
ATOM 2201 C C . ALA A 1 295 ? -13.181 -18.506 2.389 1.00 92.56 295 ALA A C 1
ATOM 2203 O O . ALA A 1 295 ? -12.373 -18.232 1.496 1.00 92.56 295 ALA A O 1
ATOM 2204 N N . ARG A 1 296 ? -13.082 -19.624 3.112 1.00 91.81 296 ARG A N 1
ATOM 2205 C CA . ARG A 1 296 ? -12.016 -20.620 2.911 1.00 91.81 296 ARG A CA 1
ATOM 2206 C C . ARG A 1 296 ? -11.819 -20.978 1.429 1.00 91.81 296 ARG A C 1
ATOM 2208 O O . ARG A 1 296 ? -12.767 -21.321 0.727 1.00 91.81 296 ARG A O 1
ATOM 2215 N N . GLY A 1 297 ? -10.567 -20.948 0.976 1.00 79.25 297 GLY A N 1
ATOM 2216 C CA . GLY A 1 297 ? -10.165 -21.293 -0.389 1.00 79.25 297 GLY A CA 1
ATOM 2217 C C . GLY A 1 297 ? -10.451 -20.210 -1.432 1.00 79.25 297 GLY A C 1
ATOM 2218 O O . GLY A 1 297 ? -10.103 -20.397 -2.595 1.00 79.25 297 GLY A O 1
ATOM 2219 N N . LYS A 1 298 ? -11.066 -19.082 -1.051 1.00 87.31 298 LYS A N 1
ATOM 2220 C CA . LYS A 1 298 ? -11.251 -17.940 -1.950 1.00 87.31 298 LYS A CA 1
ATOM 2221 C C . LYS A 1 298 ? -9.990 -17.093 -2.024 1.00 87.31 298 LYS A C 1
ATOM 2223 O O . LYS A 1 298 ? -9.258 -16.961 -1.043 1.00 87.31 298 LYS A O 1
ATOM 2228 N N . ILE A 1 299 ? -9.787 -16.521 -3.205 1.00 82.69 299 ILE A N 1
ATOM 2229 C CA . ILE A 1 299 ? -8.730 -15.569 -3.525 1.00 82.69 299 ILE A CA 1
ATOM 2230 C C . ILE A 1 299 ? -9.416 -14.264 -3.923 1.00 82.69 299 ILE A C 1
ATOM 2232 O O . ILE A 1 299 ? -10.381 -14.289 -4.684 1.00 82.69 299 ILE A O 1
ATOM 2236 N N . GLN A 1 300 ? -8.929 -13.154 -3.385 1.00 86.25 300 GLN A N 1
ATOM 2237 C CA . GLN A 1 300 ? -9.325 -11.805 -3.751 1.00 86.25 300 GLN A CA 1
ATOM 2238 C C . GLN A 1 300 ? -8.096 -11.077 -4.285 1.00 86.25 300 GLN A C 1
ATOM 2240 O O . GLN A 1 300 ? -7.118 -10.913 -3.558 1.00 86.25 300 GLN A O 1
ATOM 2245 N N . GLU A 1 301 ? -8.158 -10.630 -5.533 1.00 85.25 301 GLU A N 1
ATOM 2246 C CA . GLU A 1 301 ? -7.167 -9.713 -6.099 1.00 85.25 301 GLU A CA 1
ATOM 2247 C C . GLU A 1 301 ? -7.386 -8.304 -5.547 1.00 85.25 301 GLU A C 1
ATOM 2249 O O . GLU A 1 301 ? -8.525 -7.897 -5.285 1.00 85.25 301 GLU A O 1
ATOM 2254 N N . LEU A 1 302 ? -6.295 -7.573 -5.336 1.00 81.25 302 LEU A N 1
ATOM 2255 C CA . LEU A 1 302 ? -6.302 -6.235 -4.759 1.00 81.25 302 LEU A CA 1
ATOM 2256 C C . LEU A 1 302 ? -5.440 -5.291 -5.609 1.00 81.25 302 LEU A C 1
ATOM 2258 O O . LEU A 1 302 ? -4.398 -5.708 -6.117 1.00 81.25 302 LEU A O 1
ATOM 2262 N N . PRO A 1 303 ? -5.825 -4.009 -5.742 1.00 68.62 303 PRO A N 1
ATOM 2263 C CA . PRO A 1 303 ? -4.969 -3.009 -6.367 1.00 68.62 303 PRO A CA 1
ATOM 2264 C C . PRO A 1 303 ? -3.731 -2.806 -5.487 1.00 68.62 303 PRO A C 1
ATOM 2266 O O . PRO A 1 303 ? -3.828 -2.337 -4.346 1.00 68.62 303 PRO A O 1
ATOM 2269 N N . SER A 1 304 ? -2.573 -3.225 -5.996 1.00 62.81 304 SER A N 1
ATOM 2270 C CA . SER A 1 304 ? -1.384 -3.437 -5.173 1.00 62.81 304 SER A CA 1
ATOM 2271 C C . SER A 1 304 ? -0.768 -2.142 -4.653 1.00 62.81 304 SER A C 1
ATOM 2273 O O . SER A 1 304 ? -0.280 -2.157 -3.540 1.00 62.81 304 SER A O 1
ATOM 2275 N N . SER A 1 305 ? -0.816 -1.011 -5.362 1.00 65.12 305 SER A N 1
ATOM 2276 C CA . SER A 1 305 ? -0.016 0.175 -5.000 1.00 65.12 305 SER A CA 1
ATOM 2277 C C . SER A 1 305 ? -0.551 1.028 -3.840 1.00 65.12 305 SER A C 1
ATOM 2279 O O . SER A 1 305 ? 0.228 1.774 -3.253 1.00 65.12 305 SER A O 1
ATOM 2281 N N . GLU A 1 306 ? -1.828 0.918 -3.469 1.00 76.88 306 GLU A N 1
ATOM 2282 C CA . GLU A 1 306 ? -2.481 1.860 -2.530 1.00 76.88 306 GLU A CA 1
ATOM 2283 C C . GLU A 1 306 ? -3.157 1.182 -1.332 1.00 76.88 306 GLU A C 1
ATOM 2285 O O . GLU A 1 306 ? -3.785 1.850 -0.511 1.00 76.88 306 GLU A O 1
ATOM 2290 N N . THR A 1 307 ? -3.055 -0.146 -1.223 1.00 88.81 307 THR A N 1
ATOM 2291 C CA . THR A 1 307 ? -3.813 -0.925 -0.238 1.00 88.81 307 THR A CA 1
ATOM 2292 C C . THR A 1 307 ? -2.939 -1.356 0.937 1.00 88.81 307 THR A C 1
ATOM 2294 O O . THR A 1 307 ? -1.894 -1.978 0.759 1.00 88.81 307 THR A O 1
ATOM 2297 N N . VAL A 1 308 ? -3.414 -1.125 2.157 1.00 92.25 308 VAL A N 1
ATOM 2298 C CA . VAL A 1 308 ? -2.934 -1.782 3.378 1.00 92.25 308 VAL A CA 1
ATOM 2299 C C . VAL A 1 308 ? -4.026 -2.713 3.890 1.00 92.25 308 VAL A C 1
ATOM 2301 O O . VAL A 1 308 ? -5.196 -2.337 3.952 1.00 92.25 308 VAL A O 1
ATOM 2304 N N . ALA A 1 309 ? -3.655 -3.935 4.262 1.00 93.31 309 ALA A N 1
ATOM 2305 C CA . ALA A 1 309 ? -4.575 -4.924 4.806 1.00 93.31 309 ALA A CA 1
ATOM 2306 C C . ALA A 1 309 ? -4.208 -5.277 6.250 1.00 93.31 309 ALA A C 1
ATOM 2308 O O . ALA A 1 309 ? -3.059 -5.595 6.553 1.00 93.31 309 ALA A O 1
ATOM 2309 N N . VAL A 1 310 ? -5.204 -5.255 7.134 1.00 93.94 310 VAL A N 1
ATOM 2310 C CA . VAL A 1 310 ? -5.088 -5.655 8.540 1.00 93.94 310 VAL A CA 1
ATOM 2311 C C . VAL A 1 310 ? -5.951 -6.888 8.761 1.00 93.94 310 VAL A C 1
ATOM 2313 O O . VAL A 1 310 ? -7.173 -6.850 8.585 1.00 93.94 310 VAL A O 1
ATOM 2316 N N . VAL A 1 311 ? -5.337 -8.002 9.153 1.00 93.38 311 VAL A N 1
ATOM 2317 C CA . VAL A 1 311 ? -6.078 -9.241 9.412 1.00 93.38 311 VAL A CA 1
ATOM 2318 C C . VAL A 1 311 ? -6.783 -9.127 10.761 1.00 93.38 311 VAL A C 1
ATOM 2320 O O . VAL A 1 311 ? -6.147 -9.144 11.809 1.00 93.38 311 VAL A O 1
ATOM 2323 N N . LEU A 1 312 ? -8.110 -9.028 10.757 1.00 91.12 312 LEU A N 1
ATOM 2324 C CA . LEU A 1 312 ? -8.903 -8.915 11.987 1.00 91.12 312 LEU A CA 1
ATOM 2325 C C . LEU A 1 312 ? -9.241 -10.289 12.569 1.00 91.12 312 LEU A C 1
ATOM 2327 O O . LEU A 1 312 ? -9.199 -10.502 13.778 1.00 91.12 312 LEU A O 1
ATOM 2331 N N . LYS A 1 313 ? -9.584 -11.245 11.702 1.00 91.19 313 LYS A N 1
ATOM 2332 C CA . LYS A 1 313 ? -9.919 -12.618 12.087 1.00 91.19 313 LYS A CA 1
ATOM 2333 C C . LYS A 1 313 ? -9.462 -13.582 11.010 1.00 91.19 313 LYS A C 1
ATOM 2335 O O . LYS A 1 313 ? -9.605 -13.309 9.824 1.00 91.19 313 LYS A O 1
ATOM 2340 N N . GLY A 1 314 ? -9.035 -14.760 11.439 1.00 92.25 314 GLY A N 1
ATOM 2341 C CA . GLY A 1 314 ? -8.740 -15.860 10.541 1.00 92.25 314 GLY A CA 1
ATOM 2342 C C . GLY A 1 314 ? -7.291 -15.886 10.089 1.00 92.25 314 GLY A C 1
ATOM 2343 O O . GLY A 1 314 ? -6.408 -15.401 10.793 1.00 92.25 314 GLY A O 1
ATOM 2344 N N . VAL A 1 315 ? -7.055 -16.526 8.949 1.00 92.19 315 VAL A N 1
ATOM 2345 C CA . VAL A 1 315 ? -5.723 -16.693 8.374 1.00 92.19 315 VAL A CA 1
ATOM 2346 C C . VAL A 1 315 ? -5.819 -16.492 6.874 1.00 92.19 315 VAL A C 1
ATOM 2348 O O . VAL A 1 315 ? -6.539 -17.228 6.188 1.00 92.19 315 VAL A O 1
ATOM 2351 N N . VAL A 1 316 ? -5.045 -15.533 6.381 1.00 90.69 316 VAL A N 1
ATOM 2352 C CA . VAL A 1 316 ? -4.930 -15.225 4.957 1.00 90.69 316 VAL A CA 1
ATOM 2353 C C . VAL A 1 316 ? -3.488 -15.378 4.486 1.00 90.69 316 VAL A C 1
ATOM 2355 O O . VAL A 1 316 ? -2.559 -15.372 5.290 1.00 90.69 316 VAL A O 1
ATOM 2358 N N . CYS A 1 317 ? -3.304 -15.540 3.182 1.00 82.62 317 CYS A N 1
ATOM 2359 C CA . CYS A 1 317 ? -2.010 -15.678 2.541 1.00 82.62 317 CYS A CA 1
ATOM 2360 C C . CYS A 1 317 ? -1.884 -14.703 1.364 1.00 82.62 317 CYS A C 1
ATOM 2362 O O . CYS A 1 317 ? -2.791 -14.610 0.541 1.00 82.62 317 CYS A O 1
ATOM 2364 N N . CYS A 1 318 ? -0.739 -14.035 1.251 1.00 74.00 318 CYS A N 1
ATOM 2365 C CA . CYS A 1 318 ? -0.388 -13.127 0.144 1.00 74.00 318 CYS A CA 1
ATOM 2366 C C . CYS A 1 318 ? 1.050 -13.361 -0.351 1.00 74.00 318 CYS A C 1
ATOM 2368 O O . CYS A 1 318 ? 1.764 -12.432 -0.703 1.00 74.00 318 CYS A O 1
ATOM 2370 N N . GLY A 1 319 ? 1.501 -14.618 -0.297 1.00 72.19 319 GLY A N 1
ATOM 2371 C CA . GLY A 1 319 ? 2.914 -15.008 -0.409 1.00 72.19 319 GLY A CA 1
ATOM 2372 C C . GLY A 1 319 ? 3.526 -15.358 0.951 1.00 72.19 319 GLY A C 1
ATOM 2373 O O . GLY A 1 319 ? 4.339 -16.270 1.044 1.00 72.19 319 GLY A O 1
ATOM 2374 N N . GLU A 1 320 ? 3.025 -14.744 2.026 1.00 74.25 320 GLU A N 1
ATOM 2375 C CA . GLU A 1 320 ? 3.262 -15.159 3.411 1.00 74.25 320 GLU A CA 1
ATOM 2376 C C . GLU A 1 320 ? 1.955 -15.509 4.120 1.00 74.25 320 GLU A C 1
ATOM 2378 O O . GLU A 1 320 ? 0.897 -14.988 3.773 1.00 74.25 320 GLU A O 1
ATOM 2383 N N . ARG A 1 321 ? 2.029 -16.364 5.148 1.00 85.62 321 ARG A N 1
ATOM 2384 C CA . ARG A 1 321 ? 0.899 -16.655 6.039 1.00 85.62 321 ARG A CA 1
ATOM 2385 C C . ARG A 1 321 ? 0.735 -15.530 7.066 1.00 85.62 321 ARG A C 1
ATOM 2387 O O . ARG A 1 321 ? 1.625 -15.310 7.897 1.00 85.62 321 ARG A O 1
ATOM 2394 N N . LEU A 1 322 ? -0.432 -14.893 7.044 1.00 90.56 322 LEU A N 1
ATOM 2395 C CA . LEU A 1 322 ? -0.848 -13.821 7.943 1.00 90.56 322 LEU A CA 1
ATOM 2396 C C . LEU A 1 322 ? -1.962 -14.312 8.872 1.00 90.56 322 LEU A C 1
ATOM 2398 O O . LEU A 1 322 ? -2.957 -14.886 8.426 1.00 90.56 322 LEU A O 1
ATOM 2402 N N . GLY A 1 323 ? -1.786 -14.106 10.171 1.00 91.25 323 GLY A N 1
ATOM 2403 C CA . GLY A 1 323 ? -2.804 -14.344 11.193 1.00 91.25 323 GLY A CA 1
ATOM 2404 C C . GLY A 1 323 ? -3.372 -13.034 11.737 1.00 91.25 323 GLY A C 1
ATOM 2405 O O . GLY A 1 323 ? -2.976 -11.966 11.278 1.00 91.25 323 GLY A O 1
ATOM 2406 N N . PRO A 1 324 ? -4.266 -13.093 12.738 1.00 90.44 324 PRO A N 1
ATOM 2407 C CA . PRO A 1 324 ? -4.845 -11.895 13.329 1.00 90.44 324 PRO A CA 1
ATOM 2408 C C . PRO A 1 324 ? -3.760 -10.911 13.780 1.00 90.44 324 PRO A C 1
ATOM 2410 O O . PRO A 1 324 ? -2.771 -11.326 14.389 1.00 90.44 324 PRO A O 1
ATOM 2413 N N . LEU A 1 325 ? -3.994 -9.627 13.500 1.00 89.12 325 LEU A N 1
ATOM 2414 C CA . LEU A 1 325 ? -3.137 -8.468 13.784 1.00 89.12 325 LEU A CA 1
ATOM 2415 C C . LEU A 1 325 ? -1.876 -8.349 12.941 1.00 89.12 325 LEU A C 1
ATOM 2417 O O . LEU A 1 325 ? -1.131 -7.386 13.113 1.00 89.12 325 LEU A O 1
ATOM 2421 N N . ASP A 1 326 ? -1.642 -9.283 12.025 1.00 91.00 326 ASP A N 1
ATOM 2422 C CA . ASP A 1 326 ? -0.633 -9.063 11.005 1.00 91.00 326 ASP A CA 1
ATOM 2423 C C . ASP A 1 326 ? -1.155 -7.979 10.041 1.00 91.00 326 ASP A C 1
ATOM 2425 O O . ASP A 1 326 ? -2.318 -7.991 9.611 1.00 91.00 326 ASP A O 1
ATOM 2429 N N . VAL A 1 327 ? -0.287 -7.020 9.737 1.00 91.62 327 VAL A N 1
ATOM 2430 C CA . VAL A 1 327 ? -0.532 -5.913 8.811 1.00 91.62 327 VAL A CA 1
ATOM 2431 C C . VAL A 1 327 ? 0.351 -6.124 7.598 1.00 91.62 327 VAL A C 1
ATOM 2433 O O . VAL A 1 327 ? 1.552 -6.331 7.750 1.00 91.62 327 VAL A O 1
ATOM 2436 N N . VAL A 1 328 ? -0.219 -6.034 6.402 1.00 89.06 328 VAL A N 1
ATOM 2437 C CA . VAL A 1 328 ? 0.539 -6.108 5.153 1.00 89.06 328 VAL A CA 1
ATOM 2438 C C . VAL A 1 328 ? 0.306 -4.871 4.302 1.00 89.06 328 VAL A C 1
ATOM 2440 O O . VAL A 1 328 ? -0.829 -4.435 4.094 1.00 89.06 328 VAL A O 1
ATOM 2443 N N . LYS A 1 329 ? 1.405 -4.306 3.812 1.00 87.81 329 LYS A N 1
ATOM 2444 C CA . LYS A 1 329 ? 1.421 -3.202 2.859 1.00 87.81 329 LYS A CA 1
ATOM 2445 C C . LYS A 1 329 ? 1.469 -3.752 1.436 1.00 87.81 329 LYS A C 1
ATOM 2447 O O . LYS A 1 329 ? 2.292 -4.613 1.139 1.00 87.81 329 LYS A O 1
ATOM 2452 N N . GLN A 1 330 ? 0.593 -3.228 0.584 1.00 84.88 330 GLN A N 1
ATOM 2453 C CA . GLN A 1 330 ? 0.539 -3.486 -0.857 1.00 84.88 330 GLN A CA 1
ATOM 2454 C C . GLN A 1 330 ? 0.382 -4.967 -1.252 1.00 84.88 330 GLN A C 1
ATOM 2456 O O . GLN A 1 330 ? 1.076 -5.435 -2.159 1.00 84.88 330 GLN A O 1
ATOM 2461 N N . PRO A 1 331 ? -0.509 -5.758 -0.610 1.00 83.50 331 PRO A N 1
ATOM 2462 C CA . PRO A 1 331 ? -0.756 -7.119 -1.075 1.00 83.50 331 PRO A CA 1
ATOM 2463 C C . PRO A 1 331 ? -1.407 -7.087 -2.467 1.00 83.50 331 PRO A C 1
ATOM 2465 O O . PRO A 1 331 ? -2.437 -6.448 -2.652 1.00 83.50 331 PRO A O 1
ATOM 2468 N N . ALA A 1 332 ? -0.846 -7.817 -3.435 1.00 77.88 332 ALA A N 1
ATOM 2469 C CA . ALA A 1 332 ? -1.463 -7.981 -4.759 1.00 77.88 332 ALA A CA 1
ATOM 2470 C C . ALA A 1 332 ? -2.711 -8.886 -4.721 1.00 77.88 332 ALA A C 1
ATOM 2472 O O . ALA A 1 332 ? -3.619 -8.768 -5.539 1.00 77.88 332 ALA A O 1
ATOM 2473 N N . PHE A 1 333 ? -2.768 -9.799 -3.751 1.00 83.62 333 PHE A N 1
ATOM 2474 C CA . PHE A 1 333 ? -3.910 -10.673 -3.517 1.00 83.62 333 PHE A CA 1
ATOM 2475 C C . PHE A 1 333 ? -3.972 -11.094 -2.048 1.00 83.62 333 PHE A C 1
ATOM 2477 O O . PHE A 1 333 ? -2.974 -11.042 -1.330 1.00 83.62 333 PHE A O 1
ATOM 2484 N N . LEU A 1 334 ? -5.131 -11.583 -1.619 1.00 85.69 334 LEU A N 1
ATOM 2485 C CA . LEU A 1 334 ? -5.303 -12.322 -0.372 1.00 85.69 334 LEU A CA 1
ATOM 2486 C C . LEU A 1 334 ? -6.031 -13.631 -0.663 1.00 85.69 334 LEU A C 1
ATOM 2488 O O . LEU A 1 334 ? -7.060 -13.632 -1.333 1.00 85.69 334 LEU A O 1
ATOM 2492 N N . SER A 1 335 ? -5.530 -14.743 -0.135 1.00 88.94 335 SER A N 1
ATOM 2493 C CA . SER A 1 335 ? -6.216 -16.036 -0.156 1.00 88.94 335 SER A CA 1
ATOM 2494 C C . SER A 1 335 ? -6.510 -16.526 1.256 1.00 88.94 335 SER A C 1
ATOM 2496 O O . SER A 1 335 ? -5.686 -16.391 2.151 1.00 88.94 335 SER A O 1
ATOM 2498 N N . ALA A 1 336 ? -7.696 -17.076 1.495 1.00 86.38 336 ALA A N 1
ATOM 2499 C CA . ALA A 1 336 ? -8.112 -17.499 2.831 1.00 86.38 336 ALA A CA 1
ATOM 2500 C C . ALA A 1 336 ? -7.823 -18.985 3.075 1.00 86.38 336 ALA A C 1
ATOM 2502 O O . ALA A 1 336 ? -8.389 -19.856 2.411 1.00 86.38 336 ALA A O 1
ATOM 2503 N N . ALA A 1 337 ? -7.029 -19.299 4.102 1.00 75.69 337 ALA A N 1
ATOM 2504 C CA . ALA A 1 337 ? -6.886 -20.677 4.588 1.00 75.69 337 ALA A CA 1
ATOM 2505 C C . ALA A 1 337 ? -8.125 -21.142 5.386 1.00 75.69 337 ALA A C 1
ATOM 2507 O O . ALA A 1 337 ? -8.409 -22.337 5.475 1.00 75.69 337 ALA A O 1
ATOM 2508 N N . GLN A 1 338 ? -8.870 -20.187 5.944 1.00 89.81 338 GLN A N 1
ATOM 2509 C CA . GLN A 1 338 ? -10.131 -20.352 6.668 1.00 89.81 338 GLN A CA 1
ATOM 2510 C C . GLN A 1 338 ? -10.974 -19.084 6.512 1.00 89.81 338 GLN A C 1
ATOM 2512 O O . GLN A 1 338 ? -10.441 -18.060 6.089 1.00 89.81 338 GLN A O 1
ATOM 2517 N N . ASP A 1 339 ? -12.244 -19.119 6.911 1.00 92.38 339 ASP A N 1
ATOM 2518 C CA . ASP A 1 339 ? -13.087 -17.922 6.900 1.00 92.38 339 ASP A CA 1
ATOM 2519 C C . ASP A 1 339 ? -12.424 -16.788 7.687 1.00 92.38 339 ASP A C 1
ATOM 2521 O O . ASP A 1 339 ? -12.130 -16.907 8.884 1.00 92.38 339 ASP A O 1
ATOM 2525 N N . SER A 1 340 ? -12.143 -15.706 6.970 1.00 93.25 340 SER A N 1
ATOM 2526 C CA . SER A 1 340 ? -11.310 -14.609 7.443 1.00 93.25 340 SER A CA 1
ATOM 2527 C C . SER A 1 340 ? -12.001 -13.268 7.242 1.00 93.25 340 SER A C 1
ATOM 2529 O O . SER A 1 340 ? -12.812 -13.088 6.331 1.00 93.25 340 SER A O 1
ATOM 2531 N N . LEU A 1 341 ? -11.679 -12.327 8.123 1.00 92.06 341 LEU A N 1
ATOM 2532 C CA . LEU A 1 341 ? -12.108 -10.938 8.052 1.00 92.06 341 LEU A CA 1
ATOM 2533 C C . LEU A 1 341 ? -10.864 -10.062 7.994 1.00 92.06 341 LEU A C 1
ATOM 2535 O O . LEU A 1 341 ? -10.005 -10.149 8.875 1.00 92.06 341 LEU A O 1
ATOM 2539 N N . VAL A 1 342 ? -10.795 -9.215 6.977 1.00 93.12 342 VAL A N 1
ATOM 2540 C CA . VAL A 1 342 ? -9.669 -8.315 6.738 1.00 93.12 342 VAL A CA 1
ATOM 2541 C C . VAL A 1 342 ? -10.205 -6.896 6.599 1.00 93.12 342 VAL A C 1
ATOM 2543 O O . VAL A 1 342 ? -11.150 -6.667 5.846 1.00 93.12 342 VAL A O 1
ATOM 2546 N N . LEU A 1 343 ? -9.619 -5.956 7.335 1.00 92.69 343 LEU A N 1
ATOM 2547 C CA . LEU A 1 343 ? -9.824 -4.529 7.105 1.00 92.69 343 LEU A CA 1
ATOM 2548 C C . LEU A 1 343 ? -8.880 -4.093 5.986 1.00 92.69 343 LEU A C 1
ATOM 2550 O O . LEU A 1 343 ? -7.669 -4.280 6.097 1.00 92.69 343 LEU A O 1
ATOM 2554 N N . LEU A 1 344 ? -9.435 -3.522 4.925 1.00 92.69 344 LEU A N 1
ATOM 2555 C CA . LEU A 1 344 ? -8.685 -2.913 3.837 1.00 92.69 344 LEU A CA 1
ATOM 2556 C C . LEU A 1 344 ? -8.728 -1.397 3.995 1.00 92.69 344 LEU A C 1
ATOM 2558 O O . LEU A 1 344 ? -9.799 -0.821 4.195 1.00 92.69 344 LEU A O 1
ATOM 2562 N N . ILE A 1 345 ? -7.561 -0.777 3.888 1.00 92.38 345 ILE A N 1
ATOM 2563 C CA . ILE A 1 345 ? -7.365 0.668 3.922 1.00 92.38 345 ILE A CA 1
ATOM 2564 C C . ILE A 1 345 ? -6.749 1.046 2.580 1.00 92.38 345 ILE A C 1
ATOM 2566 O O . ILE A 1 345 ? -5.657 0.571 2.267 1.00 92.38 345 ILE A O 1
ATOM 2570 N N . LYS A 1 346 ? -7.439 1.862 1.785 1.00 90.75 346 LYS A N 1
ATOM 2571 C CA . LYS A 1 346 ? -6.888 2.415 0.542 1.00 90.75 346 LYS A CA 1
ATOM 2572 C C . LYS A 1 346 ? -6.625 3.894 0.720 1.00 90.75 346 LYS A C 1
ATOM 2574 O O . LYS A 1 346 ? -7.480 4.592 1.262 1.00 90.75 346 LYS A O 1
ATOM 2579 N N . SER A 1 347 ? -5.470 4.363 0.271 1.00 87.31 347 SER A N 1
ATOM 2580 C CA . SER A 1 347 ? -5.100 5.770 0.391 1.00 87.31 347 SER A CA 1
ATOM 2581 C C . SER A 1 347 ? -4.519 6.298 -0.906 1.00 87.31 347 SER A C 1
ATOM 2583 O O . SER A 1 347 ? -3.561 5.733 -1.428 1.00 87.31 347 SER A O 1
ATOM 2585 N N . SER A 1 348 ? -5.064 7.424 -1.356 1.00 84.31 348 SER A N 1
ATOM 2586 C CA . SER A 1 348 ? -4.499 8.255 -2.421 1.00 84.31 348 SER A CA 1
ATOM 2587 C C . SER A 1 348 ? -3.974 9.590 -1.870 1.00 84.31 348 SER A C 1
ATOM 2589 O O . SER A 1 348 ? -3.856 10.566 -2.609 1.00 84.31 348 SER A O 1
ATOM 2591 N N . LEU A 1 349 ? -3.757 9.675 -0.553 1.00 78.69 349 LEU A N 1
ATOM 2592 C CA . LEU A 1 349 ? -3.315 10.896 0.117 1.00 78.69 349 LEU A CA 1
ATOM 2593 C C . LEU A 1 349 ? -1.860 11.224 -0.243 1.00 78.69 349 LEU A C 1
ATOM 2595 O O . LEU A 1 349 ? -1.044 10.311 -0.412 1.00 78.69 349 LEU A O 1
ATOM 2599 N N . PRO A 1 350 ? -1.493 12.514 -0.303 1.00 69.44 350 PRO A N 1
ATOM 2600 C CA . PRO A 1 350 ? -0.151 12.911 -0.677 1.00 69.44 350 PRO A CA 1
ATOM 2601 C C . PRO A 1 350 ? 0.860 12.456 0.378 1.00 69.44 350 PRO A C 1
ATOM 2603 O O . PRO A 1 350 ? 0.712 12.674 1.584 1.00 69.44 350 PRO A O 1
ATOM 2606 N N . HIS A 1 351 ? 1.935 11.836 -0.096 1.00 69.12 351 HIS A N 1
ATOM 2607 C CA . HIS A 1 351 ? 3.049 11.426 0.743 1.00 69.12 351 HIS A CA 1
ATOM 2608 C C . HIS A 1 351 ? 3.796 12.666 1.255 1.00 69.12 351 HIS A C 1
ATOM 2610 O O . HIS A 1 351 ? 4.114 13.569 0.487 1.00 69.12 351 HIS A O 1
ATOM 2616 N N . ASP A 1 352 ? 4.113 12.690 2.551 1.00 59.19 352 ASP A N 1
ATOM 2617 C CA . ASP A 1 352 ? 4.950 13.715 3.192 1.00 59.19 352 ASP A CA 1
ATOM 2618 C C . ASP A 1 352 ? 4.406 15.162 3.197 1.00 59.19 352 ASP A C 1
ATOM 2620 O O . ASP A 1 352 ? 5.154 16.066 3.577 1.00 59.19 352 ASP A O 1
ATOM 2624 N N . MET A 1 353 ? 3.132 15.392 2.867 1.00 56.69 353 MET A N 1
ATOM 2625 C CA . MET A 1 353 ? 2.487 16.712 2.943 1.00 56.69 353 MET A CA 1
ATOM 2626 C C . MET A 1 353 ? 1.672 16.886 4.232 1.00 56.69 353 MET A C 1
ATOM 2628 O O . MET A 1 353 ? 1.134 15.920 4.776 1.00 56.69 353 MET A O 1
ATOM 2632 N N . ASP A 1 354 ? 1.570 18.132 4.696 1.00 59.19 354 ASP A N 1
ATOM 2633 C CA . ASP A 1 354 ? 0.550 18.532 5.663 1.00 59.19 354 ASP A CA 1
ATOM 2634 C C . ASP A 1 354 ? -0.768 18.701 4.914 1.00 59.19 354 ASP A C 1
ATOM 2636 O O . ASP A 1 354 ? -0.878 19.543 4.027 1.00 59.19 354 ASP A O 1
ATOM 2640 N N . PHE A 1 355 ? -1.752 17.876 5.250 1.00 62.38 355 PHE A N 1
ATOM 2641 C CA . PHE A 1 355 ? -3.110 18.009 4.747 1.00 62.38 355 PHE A CA 1
ATOM 2642 C C . PHE A 1 355 ? -4.084 17.708 5.881 1.00 62.38 355 PHE A C 1
ATOM 2644 O O . PHE A 1 355 ? -3.786 16.912 6.780 1.00 62.38 355 PHE A O 1
ATOM 2651 N N . ASN A 1 356 ? -5.246 18.350 5.835 1.00 62.72 356 ASN A N 1
ATOM 2652 C CA . ASN A 1 356 ? -6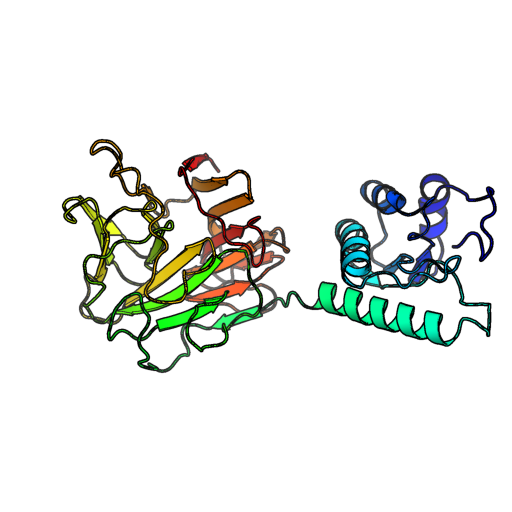.304 18.159 6.811 1.00 62.72 356 ASN A CA 1
ATOM 2653 C C . ASN A 1 356 ? -7.606 17.807 6.096 1.00 62.72 356 ASN A C 1
ATOM 2655 O O . ASN A 1 356 ? -7.910 18.310 5.016 1.00 62.72 356 ASN A O 1
ATOM 2659 N N . PHE A 1 357 ? -8.400 16.945 6.718 1.00 66.94 357 PHE A N 1
ATOM 2660 C CA . PHE A 1 357 ? -9.786 16.775 6.312 1.00 66.94 357 PHE A CA 1
ATOM 2661 C C . PHE A 1 357 ? -10.600 17.899 6.969 1.00 66.94 357 PHE A C 1
ATOM 2663 O O . PHE A 1 357 ? -11.174 17.705 8.038 1.00 66.94 357 PHE A O 1
ATOM 2670 N N . ASP A 1 358 ? -10.619 19.081 6.341 1.00 50.47 358 ASP A N 1
ATOM 2671 C CA . ASP A 1 358 ? -11.308 20.281 6.855 1.00 50.47 358 ASP A CA 1
ATOM 2672 C C . ASP A 1 358 ? -12.829 20.087 6.983 1.00 50.47 358 ASP A C 1
ATOM 2674 O O . ASP A 1 358 ? -13.475 20.656 7.864 1.00 50.47 358 ASP A O 1
ATOM 2678 N N . GLN A 1 359 ? -13.410 19.256 6.114 1.00 54.09 359 GLN A N 1
ATOM 2679 C CA . GLN A 1 359 ? -14.789 18.791 6.192 1.00 54.09 359 GLN A CA 1
ATOM 2680 C C . GLN A 1 359 ? -14.823 17.311 5.833 1.00 54.09 359 GLN A C 1
ATOM 2682 O O . GLN A 1 359 ? -14.384 16.896 4.763 1.00 54.09 359 GLN A O 1
ATOM 2687 N N . VAL A 1 360 ? -15.341 16.501 6.749 1.00 53.28 360 VAL A N 1
ATOM 2688 C CA . VAL A 1 360 ? -15.511 15.062 6.562 1.00 53.28 360 VAL A CA 1
ATOM 2689 C C . VAL A 1 360 ? -16.691 14.855 5.599 1.00 53.28 360 VAL A C 1
ATOM 2691 O O . VAL A 1 360 ? -17.821 14.656 6.038 1.00 53.28 360 VAL A O 1
ATOM 2694 N N . GLN A 1 361 ? -16.459 14.964 4.285 1.00 56.78 361 GLN A N 1
ATOM 2695 C CA . GLN A 1 361 ? -17.402 14.444 3.292 1.00 56.78 361 GLN A CA 1
ATOM 2696 C C . GLN A 1 361 ? -17.299 12.929 3.342 1.00 56.78 361 GLN A C 1
ATOM 2698 O O . GLN A 1 361 ? -16.370 12.333 2.797 1.00 56.78 361 GLN A O 1
ATOM 2703 N N . CYS A 1 362 ? -18.212 12.332 4.102 1.00 56.12 362 CYS A N 1
ATOM 2704 C CA . CYS A 1 362 ? -18.226 10.904 4.309 1.00 56.12 362 CYS A CA 1
ATOM 2705 C C . CYS A 1 362 ? -19.476 10.265 3.774 1.00 56.12 362 CYS A C 1
ATOM 2707 O O . CYS A 1 362 ? -20.599 10.601 4.147 1.00 56.12 362 CYS A O 1
ATOM 2709 N N . GLU A 1 363 ? -19.235 9.271 2.936 1.00 62.53 363 GLU A N 1
ATOM 2710 C CA . GLU A 1 363 ? -20.274 8.506 2.293 1.00 62.53 363 GLU A CA 1
ATOM 2711 C C . GLU A 1 363 ? -20.115 7.046 2.689 1.00 62.53 363 GLU A C 1
ATOM 2713 O O . GLU A 1 363 ? -19.047 6.436 2.568 1.00 62.53 363 GLU A O 1
ATOM 2718 N N . LYS A 1 364 ? -21.211 6.481 3.197 1.00 63.75 364 LYS A N 1
ATOM 2719 C CA . LYS A 1 364 ? -21.345 5.041 3.371 1.00 63.75 364 LYS A CA 1
ATOM 2720 C C . LYS A 1 364 ? -21.709 4.465 2.008 1.00 63.75 364 LYS A C 1
ATOM 2722 O O . LYS A 1 364 ? -22.876 4.480 1.621 1.00 63.75 364 LYS A O 1
ATOM 2727 N N . LEU A 1 365 ? -20.710 3.981 1.280 1.00 56.78 365 LEU A N 1
ATOM 2728 C CA . LEU A 1 365 ? -20.915 3.417 -0.049 1.00 56.78 365 LEU A CA 1
ATOM 2729 C C . LEU A 1 365 ? -21.421 1.970 0.076 1.00 56.78 365 LEU A C 1
ATOM 2731 O O . LEU A 1 365 ? -20.819 1.182 0.820 1.00 56.78 365 LEU A O 1
ATOM 2735 N N . PRO A 1 366 ? -22.495 1.589 -0.639 1.00 57.09 366 PRO A N 1
ATOM 2736 C CA . PRO A 1 366 ? -22.856 0.187 -0.802 1.00 57.09 366 PRO A CA 1
ATOM 2737 C C . PRO A 1 366 ? -21.749 -0.571 -1.561 1.00 57.09 366 PRO A C 1
ATOM 2739 O O . PRO A 1 366 ? -20.921 0.033 -2.252 1.00 57.09 366 PRO A O 1
ATOM 2742 N N . ALA A 1 367 ? -21.693 -1.888 -1.355 1.00 54.03 367 ALA A N 1
ATOM 2743 C CA . ALA A 1 367 ? -20.673 -2.789 -1.900 1.00 54.03 367 ALA A CA 1
ATOM 2744 C C . ALA A 1 367 ? -20.566 -2.734 -3.427 1.00 54.03 367 ALA A C 1
ATOM 2746 O O . ALA A 1 367 ? -21.623 -2.676 -4.089 1.00 54.03 367 ALA A O 1
#

Foldseek 3Di:
DAPDLDPDPPDDQCLVCVVVQLPDPDQEREAEQQDPVRVPNLVSLQPDDRDPSHAYAYALARLNDLDQDALQSLLVSQVSNCVSDVHYDYDHNDDNDDPVSVVSVVSNVVSNVSNVVVNPPQDWDKDDPPPDDQPQDDDPFAHTWRKAWQEDDALDDDDHNRDFHQQKTKMKTKAQQFWHDWDAAQFKKKKAWQAAKKWKFKAPVSPDIDIAGHGKMKIFGHGITMMMGTPDNHMTMMMMMTGFYDPHDPCPPPPPDPPPPRVRGDIDIGHLPAFWKKWFDDPQWIKIKHKDWAAAFDKAFDQQQFKKKAWRAAWKDQPDIDHHGMITHRRRMIHGNHGTIIMIMGGPGDTPHGDHSPDGPIDTDTD

InterPro domains:
  IPR011051 RmlC-like cupin domain superfamily [SSF51182] (189-251)
  IPR014710 RmlC-like jelly roll fold [G3DSA:2.60.120.10] (168-278)
  IPR038071 UROD/MetE-like superfamily [G3DSA:3.20.20.210] (1-123)
  IPR038071 UROD/MetE-like superfamily [SSF51726] (1-124)

Radius of gyration: 24.7 Å; chains: 1; bounding box: 58×51×72 Å